Protein AF-A0AAE0ZRC7-F1 (afdb_monomer)

Structure (mmCIF, N/CA/C/O backbone):
data_AF-A0AAE0ZRC7-F1
#
_entry.id   AF-A0AAE0ZRC7-F1
#
loop_
_atom_site.group_PDB
_atom_site.id
_atom_site.type_symbol
_atom_site.label_atom_id
_atom_site.label_alt_id
_atom_site.label_comp_id
_atom_site.label_asym_id
_atom_site.label_entity_id
_atom_site.label_seq_id
_atom_site.pdbx_PDB_ins_code
_atom_site.Cartn_x
_atom_site.Cartn_y
_atom_site.Cartn_z
_atom_site.occupancy
_atom_site.B_iso_or_equiv
_atom_site.auth_seq_id
_atom_site.auth_comp_id
_atom_site.auth_asym_id
_atom_site.auth_atom_id
_atom_site.pdbx_PDB_model_num
ATOM 1 N N . MET A 1 1 ? 40.485 -69.714 -52.660 1.00 43.12 1 MET A N 1
ATOM 2 C CA . MET A 1 1 ? 40.220 -70.143 -51.272 1.00 43.12 1 MET A CA 1
ATOM 3 C C . MET A 1 1 ? 38.792 -70.661 -51.242 1.00 43.12 1 MET A C 1
ATOM 5 O O . MET A 1 1 ? 37.931 -69.939 -51.736 1.00 43.12 1 MET A O 1
ATOM 9 N N . PRO A 1 2 ? 38.544 -71.909 -50.820 1.00 43.91 2 PRO A N 1
ATOM 10 C CA . PRO A 1 2 ? 37.190 -72.454 -50.767 1.00 43.91 2 PRO A CA 1
ATOM 11 C C . PRO A 1 2 ? 36.361 -71.624 -49.774 1.00 43.91 2 PRO A C 1
ATOM 13 O O . PRO A 1 2 ? 36.885 -71.192 -48.752 1.00 43.91 2 PRO A O 1
ATOM 16 N N . HIS A 1 3 ? 35.093 -71.349 -50.084 1.00 48.97 3 HIS A N 1
ATOM 17 C CA . HIS A 1 3 ? 34.180 -70.763 -49.103 1.00 48.97 3 HIS A CA 1
ATOM 18 C C . HIS A 1 3 ? 33.981 -71.792 -47.976 1.00 48.97 3 HIS A C 1
ATOM 20 O O . HIS A 1 3 ? 33.285 -72.783 -48.170 1.00 48.97 3 HIS A O 1
ATOM 26 N N . GLU A 1 4 ? 34.634 -71.589 -46.828 1.00 55.69 4 GLU A N 1
ATOM 27 C CA . GLU A 1 4 ? 34.618 -72.518 -45.681 1.00 55.69 4 GLU A CA 1
ATOM 28 C C . GLU A 1 4 ? 33.289 -72.535 -44.905 1.00 55.69 4 GLU A C 1
ATOM 30 O O . GLU A 1 4 ? 33.106 -73.356 -44.009 1.00 55.69 4 GLU A O 1
ATOM 35 N N . SER A 1 5 ? 32.322 -71.690 -45.263 1.00 64.06 5 SER A N 1
ATOM 36 C CA . SER A 1 5 ? 30.982 -71.722 -44.679 1.00 64.06 5 SER A CA 1
ATOM 37 C C . SER A 1 5 ? 29.925 -71.178 -45.642 1.00 64.06 5 SER A C 1
ATOM 39 O O . SER A 1 5 ? 30.114 -70.158 -46.307 1.00 64.06 5 SER A O 1
ATOM 41 N N . SER A 1 6 ? 28.795 -71.883 -45.721 1.00 68.81 6 SER A N 1
ATOM 42 C CA . SER A 1 6 ? 27.567 -71.439 -46.386 1.00 68.81 6 SER A CA 1
ATOM 43 C C . SER A 1 6 ? 26.529 -71.136 -45.307 1.00 68.81 6 SER A C 1
ATOM 45 O O . SER A 1 6 ? 26.371 -71.924 -44.372 1.00 68.81 6 SER A O 1
ATOM 47 N N . TYR A 1 7 ? 25.867 -69.982 -45.400 1.00 70.88 7 TYR A N 1
ATOM 48 C CA . TYR A 1 7 ? 24.866 -69.536 -44.432 1.00 70.88 7 TYR A CA 1
ATOM 49 C C . TYR A 1 7 ? 23.503 -69.422 -45.113 1.00 70.88 7 TYR A C 1
ATOM 51 O O . TYR A 1 7 ? 23.373 -68.719 -46.114 1.00 70.88 7 TYR A O 1
ATOM 59 N N . ASP A 1 8 ? 22.489 -70.051 -44.518 1.00 77.56 8 ASP A N 1
ATOM 60 C CA . ASP A 1 8 ? 21.091 -69.920 -44.930 1.00 77.56 8 ASP A CA 1
ATOM 61 C C . ASP A 1 8 ? 20.330 -69.005 -43.964 1.00 77.56 8 ASP A C 1
ATOM 63 O O . ASP A 1 8 ? 20.334 -69.209 -42.746 1.00 77.56 8 ASP A O 1
ATOM 67 N N . TYR A 1 9 ? 19.635 -68.004 -44.507 1.00 81.25 9 TYR A N 1
ATOM 68 C CA . TYR A 1 9 ? 18.814 -67.074 -43.730 1.00 81.25 9 TYR A CA 1
ATOM 69 C C . TYR A 1 9 ? 17.351 -67.516 -43.742 1.00 81.25 9 TYR A C 1
ATOM 71 O O . TYR A 1 9 ? 16.805 -67.913 -44.771 1.00 81.25 9 TYR A O 1
ATOM 79 N N . SER A 1 10 ? 16.668 -67.433 -42.602 1.00 86.88 10 SER A N 1
ATOM 80 C CA . SER A 1 10 ? 15.233 -67.720 -42.523 1.00 86.88 10 SER A CA 1
ATOM 81 C C . SER A 1 10 ? 14.540 -66.791 -41.540 1.00 86.88 10 SER A C 1
ATOM 83 O O . SER A 1 10 ? 15.115 -66.424 -40.518 1.00 86.88 10 SER A O 1
ATOM 85 N N . VAL A 1 11 ? 13.284 -66.461 -41.824 1.00 85.38 11 VAL A N 1
ATOM 86 C CA . VAL A 1 11 ? 12.409 -65.682 -40.940 1.00 85.38 11 VAL A CA 1
ATOM 87 C C . VAL A 1 11 ? 11.135 -66.465 -40.652 1.00 85.38 11 VAL A C 1
ATOM 89 O O . VAL A 1 11 ? 10.674 -67.252 -41.480 1.00 85.38 11 VAL A O 1
ATOM 92 N N . TYR A 1 12 ? 10.568 -66.263 -39.466 1.00 87.25 12 TYR A N 1
ATOM 93 C CA . TYR A 1 12 ? 9.259 -66.811 -39.126 1.00 87.25 12 TYR A CA 1
ATOM 94 C C . TYR A 1 12 ? 8.179 -65.834 -39.572 1.00 87.25 12 TYR A C 1
ATOM 96 O O . TYR A 1 12 ? 8.203 -64.662 -39.199 1.00 87.25 12 TYR A O 1
ATOM 104 N N . VAL A 1 13 ? 7.238 -66.320 -40.374 1.00 84.69 13 VAL A N 1
ATOM 105 C CA . VAL A 1 13 ? 6.086 -65.549 -40.839 1.00 84.69 13 VAL A CA 1
ATOM 106 C C . VAL A 1 13 ? 4.828 -66.260 -40.367 1.00 84.69 13 VAL A C 1
ATOM 108 O O . VAL A 1 13 ? 4.669 -67.460 -40.586 1.00 84.69 13 VAL A O 1
ATOM 111 N N . THR A 1 14 ? 3.925 -65.528 -39.722 1.00 87.06 14 THR A N 1
ATOM 112 C CA . THR A 1 14 ? 2.631 -66.069 -39.301 1.00 87.06 14 THR A CA 1
ATOM 113 C C . THR A 1 14 ? 1.631 -65.919 -40.440 1.00 87.06 14 THR A C 1
ATOM 115 O O . THR A 1 14 ? 1.355 -64.805 -40.888 1.00 87.06 14 THR A O 1
ATOM 118 N N . ARG A 1 15 ? 1.078 -67.036 -40.918 1.00 79.69 15 ARG A N 1
ATOM 119 C CA . ARG A 1 15 ? -0.059 -67.060 -41.851 1.00 79.69 15 ARG A CA 1
ATOM 120 C C . ARG A 1 15 ? -1.120 -67.992 -41.282 1.00 79.69 15 ARG A C 1
ATOM 122 O O . ARG A 1 15 ? -0.789 -69.102 -40.881 1.00 79.69 15 ARG A O 1
ATOM 129 N N . ASN A 1 16 ? -2.375 -67.540 -41.244 1.00 76.75 16 ASN A N 1
ATOM 130 C CA . ASN A 1 16 ? -3.506 -68.293 -40.684 1.00 76.75 16 ASN A CA 1
ATOM 131 C C . ASN A 1 16 ? -3.200 -68.842 -39.276 1.00 76.75 16 ASN A C 1
ATOM 133 O O . ASN A 1 16 ? -3.264 -70.045 -39.047 1.00 76.75 16 ASN A O 1
ATOM 137 N N . GLU A 1 17 ? -2.757 -67.956 -38.375 1.00 81.06 17 GLU A N 1
ATOM 138 C CA . GLU A 1 17 ? -2.436 -68.257 -36.964 1.00 81.06 17 GLU A CA 1
ATOM 139 C C . GLU A 1 17 ? -1.341 -69.314 -36.736 1.00 81.06 17 GLU A C 1
ATOM 141 O O . GLU A 1 17 ? -1.032 -69.664 -35.601 1.00 81.06 17 GLU A O 1
ATOM 146 N N . THR A 1 18 ? -0.676 -69.764 -37.803 1.00 72.75 18 THR A N 1
ATOM 147 C CA . THR A 1 18 ? 0.396 -70.755 -37.732 1.00 72.75 18 THR A CA 1
ATOM 148 C C . THR A 1 18 ? 1.715 -70.102 -38.142 1.00 72.75 18 THR A C 1
ATOM 150 O O . THR A 1 18 ? 1.820 -69.487 -39.208 1.00 72.75 18 THR A O 1
ATOM 153 N N . ALA A 1 19 ? 2.734 -70.198 -37.286 1.00 84.31 19 ALA A N 1
ATOM 154 C CA . ALA A 1 19 ? 4.064 -69.677 -37.584 1.00 84.31 19 ALA A CA 1
ATOM 155 C C . ALA A 1 19 ? 4.822 -70.662 -38.483 1.00 84.31 19 ALA A C 1
ATOM 157 O O . ALA A 1 19 ? 5.055 -71.807 -38.100 1.00 84.31 19 ALA A O 1
ATOM 158 N N . MET A 1 20 ? 5.228 -70.212 -39.670 1.00 85.75 20 MET A N 1
ATOM 159 C CA . MET A 1 20 ? 6.026 -71.005 -40.606 1.00 85.75 20 MET A CA 1
ATOM 160 C C . MET A 1 20 ? 7.395 -70.374 -40.840 1.00 85.75 20 MET A C 1
ATOM 162 O O . MET A 1 20 ? 7.527 -69.154 -40.952 1.00 85.75 20 MET A O 1
ATOM 166 N N . LYS A 1 21 ? 8.427 -71.221 -40.913 1.00 87.56 21 LYS A N 1
ATOM 167 C CA . LYS A 1 21 ? 9.797 -70.812 -41.227 1.00 87.56 21 LYS A CA 1
ATOM 168 C C . LYS A 1 21 ? 9.949 -70.699 -42.742 1.00 87.56 21 LYS A C 1
ATOM 170 O O . LYS A 1 21 ? 9.776 -71.687 -43.450 1.00 87.56 21 LYS A O 1
ATOM 175 N N . VAL A 1 22 ? 10.285 -69.509 -43.228 1.00 88.75 22 VAL A N 1
ATOM 176 C CA . VAL A 1 22 ? 10.503 -69.231 -44.652 1.00 88.75 22 VAL A CA 1
ATOM 177 C C . VAL A 1 22 ? 11.963 -68.849 -44.862 1.00 88.75 22 VAL A C 1
ATOM 179 O O . VAL A 1 22 ? 12.463 -67.917 -44.229 1.00 88.75 22 VAL A O 1
ATOM 182 N N . THR A 1 23 ? 12.654 -69.570 -45.742 1.00 88.06 23 THR A N 1
ATOM 183 C CA . THR A 1 23 ? 14.030 -69.250 -46.143 1.00 88.06 23 THR A CA 1
ATOM 184 C C . THR A 1 23 ? 14.026 -68.021 -47.047 1.00 88.06 23 THR A C 1
ATOM 186 O O . THR A 1 23 ? 13.226 -67.937 -47.979 1.00 88.06 23 THR A O 1
ATOM 189 N N . ILE A 1 24 ? 14.900 -67.054 -46.770 1.00 85.69 24 ILE A N 1
ATOM 190 C CA . ILE A 1 24 ? 14.976 -65.782 -47.497 1.00 85.69 24 ILE A CA 1
ATOM 191 C C . ILE A 1 24 ? 16.400 -65.505 -47.976 1.00 85.69 24 ILE A C 1
ATOM 193 O O . ILE A 1 24 ? 17.372 -65.990 -47.404 1.00 85.69 24 ILE A O 1
ATOM 197 N N . CYS A 1 25 ? 16.534 -64.696 -49.027 1.00 83.19 25 CYS A N 1
ATOM 198 C CA . CYS A 1 25 ? 17.839 -64.223 -49.481 1.00 83.19 25 CYS A CA 1
ATOM 199 C C . CYS A 1 25 ? 18.342 -63.055 -48.615 1.00 83.19 25 CYS A C 1
ATOM 201 O O . CYS A 1 25 ? 17.553 -62.345 -47.985 1.00 83.19 25 CYS A O 1
ATOM 203 N N . VAL A 1 26 ? 19.656 -62.803 -48.630 1.00 78.62 26 VAL A N 1
ATOM 204 C CA . VAL A 1 26 ? 20.276 -61.738 -47.817 1.00 78.62 26 VAL A CA 1
ATOM 205 C C . VAL A 1 26 ? 19.707 -60.349 -48.139 1.00 78.62 26 VAL A C 1
ATOM 207 O O . VAL A 1 26 ? 19.477 -59.551 -47.238 1.00 78.62 26 VAL A O 1
ATOM 210 N N . LYS A 1 27 ? 19.351 -60.092 -49.407 1.00 80.88 27 LYS A N 1
ATOM 211 C CA . LYS A 1 27 ? 18.707 -58.837 -49.828 1.00 80.88 27 LYS A CA 1
ATOM 212 C C . LYS A 1 27 ? 17.346 -58.632 -49.169 1.00 80.88 27 LYS A C 1
ATOM 214 O O . LYS A 1 27 ? 17.025 -57.519 -48.759 1.00 80.88 27 LYS A O 1
ATOM 219 N N . ALA A 1 28 ? 16.553 -59.698 -49.054 1.00 81.19 28 ALA A N 1
ATOM 220 C CA . ALA A 1 28 ? 15.266 -59.637 -48.373 1.00 81.19 28 ALA A CA 1
ATOM 221 C C . ALA A 1 28 ? 15.457 -59.390 -46.870 1.00 81.19 28 ALA A C 1
ATOM 223 O O . ALA A 1 28 ? 14.759 -58.554 -46.307 1.00 81.19 28 ALA A O 1
ATOM 224 N N . LEU A 1 29 ? 16.446 -60.033 -46.238 1.00 81.12 29 LEU A N 1
ATOM 225 C CA . LEU A 1 29 ? 16.793 -59.789 -44.834 1.00 81.12 29 LEU A CA 1
ATOM 226 C C . LEU A 1 29 ? 17.176 -58.316 -44.600 1.00 81.12 29 LEU A C 1
ATOM 228 O O . LEU A 1 29 ? 16.601 -57.652 -43.739 1.00 81.12 29 LEU A O 1
ATOM 232 N N . CYS A 1 30 ? 18.094 -57.792 -45.414 1.00 78.62 30 CYS A N 1
ATOM 233 C CA . CYS A 1 30 ? 18.536 -56.399 -45.386 1.00 78.62 30 CYS A CA 1
ATOM 234 C C . CYS A 1 30 ? 17.370 -55.415 -45.543 1.00 78.62 30 CYS A C 1
ATOM 236 O O . CYS A 1 30 ? 17.284 -54.437 -44.804 1.00 78.62 30 CYS A O 1
ATOM 238 N N . SER A 1 31 ? 16.436 -55.696 -46.456 1.00 80.00 31 SER A N 1
ATOM 239 C CA . SER A 1 31 ? 15.262 -54.848 -46.672 1.00 80.00 31 SER A CA 1
ATOM 240 C C . SER A 1 31 ? 14.258 -54.899 -45.518 1.00 80.00 31 SER A C 1
ATOM 242 O O . SER A 1 31 ? 13.696 -53.862 -45.179 1.00 80.00 31 SER A O 1
ATOM 244 N N . ILE A 1 32 ? 14.004 -56.075 -44.934 1.00 80.12 32 ILE A N 1
ATOM 245 C CA . ILE A 1 32 ? 13.022 -56.240 -43.847 1.00 80.12 32 ILE A CA 1
ATOM 246 C C . ILE A 1 32 ? 13.511 -55.546 -42.571 1.00 80.12 32 ILE A C 1
ATOM 248 O O . ILE A 1 32 ? 12.723 -54.902 -41.883 1.00 80.12 32 ILE A O 1
ATOM 252 N N . PHE A 1 33 ? 14.807 -55.653 -42.269 1.00 75.50 33 PHE A N 1
ATOM 253 C CA . PHE A 1 33 ? 15.391 -55.112 -41.039 1.00 75.50 33 PHE A CA 1
ATOM 254 C C . PHE A 1 33 ? 16.094 -53.757 -41.223 1.00 75.50 33 PHE A C 1
ATOM 256 O O . PHE A 1 33 ? 16.609 -53.206 -40.254 1.00 75.50 33 PHE A O 1
ATOM 263 N N . GLY A 1 34 ? 16.114 -53.203 -42.441 1.00 69.88 34 GLY A N 1
ATOM 264 C CA . GLY A 1 34 ? 16.736 -51.908 -42.737 1.00 69.88 34 GLY A CA 1
ATOM 265 C C . GLY A 1 34 ? 18.260 -51.891 -42.560 1.00 69.88 34 GLY A C 1
ATOM 266 O O . GLY A 1 34 ? 18.822 -50.857 -42.203 1.00 69.88 34 GLY A O 1
ATOM 267 N N . VAL A 1 35 ? 18.928 -53.028 -42.780 1.00 70.50 35 VAL A N 1
ATOM 268 C CA . VAL A 1 35 ? 20.381 -53.200 -42.605 1.00 70.50 35 VAL A CA 1
ATOM 269 C C . VAL A 1 35 ? 21.059 -53.224 -43.976 1.00 70.50 35 VAL A C 1
ATOM 271 O O . VAL A 1 35 ? 20.604 -53.918 -44.879 1.00 70.50 35 VAL A O 1
ATOM 274 N N . THR A 1 36 ? 22.155 -52.492 -44.160 1.00 64.12 36 THR A N 1
ATOM 275 C CA . THR A 1 36 ? 22.966 -52.528 -45.390 1.00 64.12 36 THR A CA 1
ATOM 276 C C . THR A 1 36 ? 23.969 -53.690 -45.362 1.00 64.12 36 THR A C 1
ATOM 278 O O . THR A 1 36 ? 24.455 -54.059 -44.300 1.00 64.12 36 THR A O 1
ATOM 281 N N . GLU A 1 37 ? 24.327 -54.260 -46.524 1.00 60.38 37 GLU A N 1
ATOM 282 C CA . GLU A 1 37 ? 25.233 -55.431 -46.675 1.00 60.38 37 GLU A CA 1
ATOM 283 C C . GLU A 1 37 ? 26.679 -55.225 -46.151 1.00 60.38 37 GLU A C 1
ATOM 285 O O . GLU A 1 37 ? 27.552 -56.060 -46.375 1.00 60.38 37 GLU A O 1
ATOM 290 N N . LYS A 1 38 ? 26.977 -54.115 -45.468 1.00 57.62 38 LYS A N 1
ATOM 291 C CA . LYS A 1 38 ? 28.330 -53.726 -45.064 1.00 57.62 38 LYS A CA 1
ATOM 292 C C . LYS A 1 38 ? 28.433 -53.487 -43.563 1.00 57.62 38 LYS A C 1
ATOM 294 O O . LYS A 1 38 ? 28.532 -52.345 -43.131 1.00 57.62 38 LYS A O 1
ATOM 299 N N . ASP A 1 39 ? 28.505 -54.569 -42.797 1.00 53.47 39 ASP A N 1
ATOM 300 C CA . ASP A 1 39 ? 29.371 -54.596 -41.617 1.00 53.47 39 ASP A CA 1
ATOM 301 C C . ASP A 1 39 ? 29.805 -56.044 -41.304 1.00 53.47 39 ASP A C 1
ATOM 303 O O . ASP A 1 39 ? 28.970 -56.852 -40.890 1.00 53.47 39 ASP A O 1
ATOM 307 N N . PRO A 1 40 ? 31.084 -56.418 -41.505 1.00 52.41 40 PRO A N 1
ATOM 308 C CA . PRO A 1 40 ? 31.584 -57.751 -41.169 1.00 52.41 40 PRO A CA 1
ATOM 309 C C . PRO A 1 40 ? 31.595 -58.047 -39.656 1.00 52.41 40 PRO A C 1
ATOM 311 O O . PRO A 1 40 ? 31.880 -59.181 -39.283 1.00 52.41 40 PRO A O 1
ATOM 314 N N . ASN A 1 41 ? 31.268 -57.076 -38.789 1.00 54.91 41 ASN A N 1
ATOM 315 C CA . ASN A 1 41 ? 31.310 -57.240 -37.332 1.00 54.91 41 ASN A CA 1
ATOM 316 C C . ASN A 1 41 ? 29.950 -57.281 -36.613 1.00 54.91 41 ASN A C 1
ATOM 318 O O . ASN A 1 41 ? 29.931 -57.345 -35.389 1.00 54.91 41 ASN A O 1
ATOM 322 N N . CYS A 1 42 ? 28.815 -57.317 -37.319 1.00 50.94 42 CYS A N 1
ATOM 323 C CA . CYS A 1 42 ? 27.503 -57.667 -36.742 1.00 50.94 42 CYS A CA 1
ATOM 324 C C . CYS A 1 42 ? 27.049 -56.850 -35.497 1.00 50.94 42 CYS A C 1
ATOM 326 O O . CYS A 1 42 ? 26.174 -57.300 -34.752 1.00 50.94 42 CYS A O 1
ATOM 328 N N . PHE A 1 43 ? 27.595 -55.649 -35.258 1.00 54.28 43 PHE A N 1
ATOM 329 C CA . PHE A 1 43 ? 27.142 -54.762 -34.182 1.00 54.28 43 PHE A CA 1
ATOM 330 C C . PHE A 1 43 ? 26.079 -53.786 -34.708 1.00 54.28 43 PHE A C 1
ATOM 332 O O . PHE A 1 43 ? 26.273 -53.186 -35.765 1.00 54.28 43 PHE A O 1
ATOM 339 N N . PRO A 1 44 ? 24.961 -53.573 -33.988 1.00 58.84 44 PRO A N 1
ATOM 340 C CA . PRO A 1 44 ? 23.977 -52.575 -34.388 1.00 58.84 44 PRO A CA 1
ATOM 341 C C . PRO A 1 44 ? 24.605 -51.165 -34.381 1.00 58.84 44 PRO A C 1
ATOM 343 O O . PRO A 1 44 ? 25.314 -50.822 -33.425 1.00 58.84 44 PRO A O 1
ATOM 346 N N . PRO A 1 45 ? 24.346 -50.321 -35.401 1.00 61.75 45 PRO A N 1
ATOM 347 C CA . PRO A 1 45 ? 24.816 -48.940 -35.419 1.00 61.75 45 PRO A CA 1
ATOM 348 C C . PRO A 1 45 ? 24.332 -48.191 -34.172 1.00 61.75 45 PRO A C 1
ATOM 350 O O . PRO A 1 45 ? 23.158 -48.266 -33.807 1.00 61.75 45 PRO A O 1
ATOM 353 N N . LYS A 1 46 ? 25.224 -47.450 -33.505 1.00 66.31 46 LYS A N 1
ATOM 354 C CA . LYS A 1 46 ? 24.838 -46.607 -32.360 1.00 66.31 46 LYS A CA 1
ATOM 355 C C . LYS A 1 46 ? 23.869 -45.514 -32.830 1.00 66.31 46 LYS A C 1
ATOM 357 O O . LYS A 1 46 ? 24.146 -44.859 -33.831 1.00 66.31 46 LYS A O 1
ATOM 362 N N . ASP A 1 47 ? 22.771 -45.292 -32.101 1.00 63.19 47 ASP A N 1
ATOM 363 C CA . ASP A 1 47 ? 21.791 -44.240 -32.415 1.00 63.19 47 ASP A CA 1
ATOM 364 C C . ASP A 1 47 ? 22.441 -42.848 -32.306 1.00 63.19 47 ASP A C 1
ATOM 366 O O . ASP A 1 47 ? 22.911 -42.444 -31.239 1.00 63.19 47 ASP A O 1
ATOM 370 N N . GLN A 1 48 ? 22.498 -42.134 -33.433 1.00 67.62 48 GLN A N 1
ATOM 371 C CA . GLN A 1 48 ? 23.063 -40.783 -33.556 1.00 67.62 48 GLN A CA 1
ATOM 372 C C . GLN A 1 48 ? 21.984 -39.706 -33.765 1.00 67.62 48 GLN A C 1
ATOM 374 O O . GLN A 1 48 ? 22.305 -38.547 -34.043 1.00 67.62 48 GLN A O 1
ATOM 379 N N . ARG A 1 49 ? 20.691 -40.040 -33.641 1.00 68.25 49 ARG A N 1
ATOM 380 C CA . ARG A 1 49 ? 19.616 -39.039 -33.738 1.00 68.25 49 ARG A CA 1
ATOM 381 C C . ARG A 1 49 ? 19.726 -38.027 -32.590 1.00 68.25 49 ARG A C 1
ATOM 383 O O . ARG A 1 49 ? 20.073 -38.375 -31.465 1.00 68.25 49 ARG A O 1
ATOM 390 N N . GLY A 1 50 ? 19.489 -36.749 -32.892 1.00 62.91 50 GLY A N 1
ATOM 391 C CA . GLY A 1 50 ? 19.604 -35.631 -31.942 1.00 62.91 50 GLY A CA 1
ATOM 392 C C . GLY A 1 50 ? 21.029 -35.237 -31.523 1.00 62.91 50 GLY A C 1
ATOM 393 O O . GLY A 1 50 ? 21.194 -34.279 -30.773 1.00 62.91 50 GLY A O 1
ATOM 394 N N . ARG A 1 51 ? 22.077 -35.928 -31.996 1.00 59.19 51 ARG A N 1
ATOM 395 C CA . ARG A 1 51 ? 23.480 -35.580 -31.710 1.00 59.19 51 ARG A CA 1
ATOM 396 C C . ARG A 1 51 ? 24.070 -34.798 -32.874 1.00 59.19 51 ARG A C 1
ATOM 398 O O . ARG A 1 51 ? 24.799 -35.338 -33.698 1.00 59.19 51 ARG A O 1
ATOM 405 N N . HIS A 1 52 ? 23.689 -33.533 -32.998 1.00 64.50 52 HIS A N 1
ATOM 406 C CA . HIS A 1 52 ? 24.192 -32.647 -34.048 1.00 64.50 52 HIS A CA 1
ATOM 407 C C . HIS A 1 52 ? 24.963 -31.525 -33.354 1.00 64.50 52 HIS A C 1
ATOM 409 O O . HIS A 1 52 ? 24.386 -30.803 -32.545 1.00 64.50 52 HIS A O 1
ATOM 415 N N . GLN A 1 53 ? 26.250 -31.345 -33.667 1.00 56.84 53 GLN A N 1
ATOM 416 C CA . GLN A 1 53 ? 27.012 -30.182 -33.178 1.00 56.84 53 GLN A CA 1
ATOM 417 C C . GLN A 1 53 ? 26.574 -28.862 -33.853 1.00 56.84 53 GLN A C 1
ATOM 419 O O . GLN A 1 53 ? 27.039 -27.792 -33.484 1.00 56.84 53 GLN A O 1
ATOM 424 N N . ASN A 1 54 ? 25.629 -28.931 -34.797 1.00 55.97 54 ASN A N 1
ATOM 425 C CA . ASN A 1 54 ? 25.069 -27.803 -35.547 1.00 55.97 54 ASN A CA 1
ATOM 426 C C . ASN A 1 54 ? 23.972 -27.013 -34.807 1.00 55.97 54 ASN A C 1
ATOM 428 O O . ASN A 1 54 ? 23.278 -26.218 -35.435 1.00 55.97 54 ASN A O 1
ATOM 432 N N . HIS A 1 55 ? 23.811 -27.189 -33.493 1.00 54.72 55 HIS A N 1
ATOM 433 C CA . HIS A 1 55 ? 22.926 -26.349 -32.681 1.00 54.72 55 HIS A CA 1
ATOM 434 C C . HIS A 1 55 ? 23.729 -25.399 -31.783 1.00 54.72 55 HIS A C 1
ATOM 436 O O . HIS A 1 55 ? 23.787 -25.613 -30.569 1.00 54.72 55 HIS A O 1
ATOM 442 N N . PRO A 1 56 ? 24.294 -24.300 -32.313 1.00 55.09 56 PRO A N 1
ATOM 443 C CA . PRO A 1 56 ? 24.687 -23.173 -31.485 1.00 55.09 56 PRO A CA 1
ATOM 444 C C . PRO A 1 56 ? 23.411 -22.429 -31.051 1.00 55.09 56 PRO A C 1
ATOM 446 O O . PRO A 1 56 ? 23.187 -21.281 -31.405 1.00 55.09 56 PRO A O 1
ATOM 449 N N . HIS A 1 57 ? 22.522 -23.076 -30.287 1.00 55.31 57 HIS A N 1
ATOM 450 C CA . HIS A 1 57 ? 21.389 -22.385 -29.646 1.00 55.31 57 HIS A CA 1
ATOM 451 C C . HIS A 1 57 ? 21.846 -21.437 -28.529 1.00 55.31 57 HIS A C 1
ATOM 453 O O . HIS A 1 57 ? 21.039 -20.749 -27.903 1.00 55.31 57 HIS A O 1
ATOM 459 N N . GLN A 1 58 ? 23.148 -21.395 -28.275 1.00 65.56 58 GLN A N 1
ATOM 460 C CA . GLN A 1 58 ? 23.764 -20.470 -27.359 1.00 65.56 58 GLN A CA 1
ATOM 461 C C . GLN A 1 58 ? 24.109 -19.195 -28.128 1.00 65.56 58 GLN A C 1
ATOM 463 O O . GLN A 1 58 ? 24.958 -19.208 -29.014 1.00 65.56 58 GLN A O 1
ATOM 468 N N . LEU A 1 59 ? 23.420 -18.102 -27.792 1.00 71.81 59 LEU A N 1
ATOM 469 C CA . LEU A 1 59 ? 23.790 -16.761 -28.246 1.00 71.81 59 LEU A CA 1
ATOM 470 C C . LEU A 1 59 ? 25.283 -16.539 -28.014 1.00 71.81 59 LEU A C 1
ATOM 472 O O . LEU A 1 59 ? 25.802 -16.923 -26.957 1.00 71.81 59 LEU A O 1
ATOM 476 N N . ASN A 1 60 ? 25.945 -15.858 -28.951 1.00 82.50 60 ASN A N 1
ATOM 477 C CA . ASN A 1 60 ? 27.330 -15.469 -28.732 1.00 82.50 60 ASN A CA 1
ATOM 478 C C . ASN A 1 60 ? 27.437 -14.646 -27.433 1.00 82.50 60 ASN A C 1
ATOM 480 O O . ASN A 1 60 ? 26.545 -13.840 -27.141 1.00 82.50 60 ASN A O 1
ATOM 484 N N . PRO A 1 61 ? 28.518 -14.807 -26.647 1.00 83.50 61 PRO A N 1
ATOM 485 C CA . PRO A 1 61 ? 28.706 -14.049 -25.410 1.00 83.50 61 PRO A CA 1
ATOM 486 C C . PRO A 1 61 ? 28.587 -12.532 -25.616 1.00 83.50 61 PRO A C 1
ATOM 488 O O . PRO A 1 61 ? 27.978 -11.843 -24.802 1.00 83.50 61 PRO A O 1
ATOM 491 N N . GLU A 1 62 ? 29.088 -12.038 -26.747 1.00 86.56 62 GLU A N 1
ATOM 492 C CA . GLU A 1 62 ? 28.988 -10.638 -27.165 1.00 86.56 62 GLU A CA 1
ATOM 493 C C . GLU A 1 62 ? 27.534 -10.204 -27.400 1.00 86.56 62 GLU A C 1
ATOM 495 O O . GLU A 1 62 ? 27.078 -9.212 -26.838 1.00 86.56 62 GLU A O 1
ATOM 500 N N . GLN A 1 63 ? 26.760 -11.010 -28.133 1.00 85.81 63 GLN A N 1
ATOM 501 C CA . GLN A 1 63 ? 25.339 -10.754 -28.376 1.00 85.81 63 GLN A CA 1
ATOM 502 C C . GLN A 1 63 ? 24.542 -10.705 -27.068 1.00 85.81 63 GLN A C 1
ATOM 504 O O . GLN A 1 63 ? 23.688 -9.840 -26.873 1.00 85.81 63 GLN A O 1
ATOM 509 N N . ARG A 1 64 ? 24.842 -11.620 -26.140 1.00 88.06 64 ARG A N 1
ATOM 510 C CA . ARG A 1 64 ? 24.232 -11.629 -24.808 1.00 88.06 64 ARG A CA 1
ATOM 511 C C . ARG A 1 64 ? 24.579 -10.363 -24.024 1.00 88.06 64 ARG A C 1
ATOM 513 O O . ARG A 1 64 ? 23.702 -9.817 -23.358 1.00 88.06 64 ARG A O 1
ATOM 520 N N . GLN A 1 65 ? 25.825 -9.901 -24.098 1.00 89.69 65 GLN A N 1
ATOM 521 C CA . GLN A 1 65 ? 26.263 -8.692 -23.409 1.00 89.69 65 GLN A CA 1
ATOM 522 C C . GLN A 1 65 ? 25.569 -7.444 -23.968 1.00 89.69 65 GLN A C 1
ATOM 524 O O . GLN A 1 65 ? 25.023 -6.668 -23.190 1.00 89.69 65 GLN A O 1
ATOM 529 N N . MET A 1 66 ? 25.463 -7.316 -25.293 1.00 89.44 66 MET A N 1
ATOM 530 C CA . MET A 1 66 ? 24.738 -6.213 -25.936 1.00 89.44 66 MET A CA 1
ATOM 531 C C . MET A 1 66 ? 23.263 -6.158 -25.517 1.00 89.44 66 MET A C 1
ATOM 533 O O . MET A 1 66 ? 22.740 -5.083 -25.229 1.00 89.44 66 MET A O 1
ATOM 537 N N . ILE A 1 67 ? 22.593 -7.313 -25.423 1.00 91.06 67 ILE A N 1
ATOM 538 C CA . ILE A 1 67 ? 21.212 -7.392 -24.918 1.00 91.06 67 ILE A CA 1
ATOM 539 C C . ILE A 1 67 ? 21.146 -6.920 -23.461 1.00 91.06 67 ILE A C 1
ATOM 541 O O . ILE A 1 67 ? 20.262 -6.142 -23.098 1.00 91.06 67 ILE A O 1
ATOM 545 N N . CYS A 1 68 ? 22.079 -7.368 -22.617 1.00 91.00 68 CYS A N 1
ATOM 546 C CA . CYS A 1 68 ? 22.144 -6.951 -21.220 1.00 91.00 68 CYS A CA 1
ATOM 547 C C . CYS A 1 68 ? 22.367 -5.440 -21.077 1.00 91.00 68 CYS A C 1
ATOM 549 O O . CYS A 1 68 ? 21.716 -4.810 -20.244 1.00 91.00 68 CYS A O 1
ATOM 551 N N . ASP A 1 69 ? 23.259 -4.860 -21.874 1.00 92.31 69 ASP A N 1
ATOM 552 C CA . ASP A 1 69 ? 23.576 -3.433 -21.823 1.00 92.31 69 ASP A CA 1
ATOM 553 C C . ASP A 1 69 ? 22.420 -2.582 -22.356 1.00 92.31 69 ASP A C 1
ATOM 555 O O . ASP A 1 69 ? 22.063 -1.577 -21.738 1.00 92.31 69 ASP A O 1
ATOM 559 N N . HIS A 1 70 ? 21.732 -3.049 -23.404 1.00 93.06 70 HIS A N 1
ATOM 560 C CA . HIS A 1 70 ? 20.485 -2.439 -23.866 1.00 93.06 70 HIS A CA 1
ATOM 561 C C . HIS A 1 70 ? 19.421 -2.425 -22.768 1.00 93.06 70 HIS A C 1
ATOM 563 O O . HIS A 1 70 ? 18.845 -1.378 -22.489 1.00 93.06 70 HIS A O 1
ATOM 569 N N . ILE A 1 71 ? 19.191 -3.549 -22.079 1.00 92.31 71 ILE A N 1
ATOM 570 C CA . ILE A 1 71 ? 18.209 -3.622 -20.983 1.00 92.31 71 ILE A CA 1
ATOM 571 C C . ILE A 1 71 ? 18.600 -2.696 -19.816 1.00 92.31 71 ILE A C 1
ATOM 573 O O . ILE A 1 71 ? 17.727 -2.047 -19.241 1.00 92.31 71 ILE A O 1
ATOM 577 N N . LYS A 1 72 ? 19.895 -2.581 -19.485 1.00 90.75 72 LYS A N 1
ATOM 578 C CA . LYS A 1 72 ? 20.395 -1.672 -18.434 1.00 90.75 72 LYS A CA 1
ATOM 579 C C . LYS A 1 72 ? 20.295 -0.192 -18.799 1.00 90.75 72 LYS A C 1
ATOM 581 O O . LYS A 1 72 ? 20.250 0.638 -17.895 1.00 90.75 72 LYS A O 1
ATOM 586 N N . SER A 1 73 ? 20.265 0.147 -20.088 1.00 92.56 73 SER A N 1
ATOM 587 C CA . SER A 1 73 ? 20.156 1.539 -20.539 1.00 92.56 73 SER A CA 1
ATOM 588 C C . SER A 1 73 ? 18.823 2.192 -20.144 1.00 92.56 73 SER A C 1
ATOM 590 O O . SER A 1 73 ? 18.740 3.415 -19.993 1.00 92.56 73 SER A O 1
ATOM 592 N N . PHE A 1 74 ? 17.777 1.387 -19.923 1.00 90.31 74 PHE A N 1
ATOM 593 C CA . PHE A 1 74 ? 16.468 1.882 -19.523 1.00 90.31 74 PHE A CA 1
ATOM 594 C C . PHE A 1 74 ? 16.474 2.355 -18.066 1.00 90.31 74 PHE A C 1
ATOM 596 O O . PHE A 1 74 ? 16.675 1.585 -17.126 1.00 90.31 74 PHE A O 1
ATOM 603 N N . LYS A 1 75 ? 16.172 3.641 -17.871 1.00 84.44 75 LYS A N 1
ATOM 604 C CA . LYS A 1 75 ? 16.040 4.249 -16.542 1.00 84.44 75 LYS A CA 1
ATOM 605 C C . LYS A 1 75 ? 14.737 3.797 -15.879 1.00 84.44 75 LYS A C 1
ATOM 607 O O . LYS A 1 75 ? 13.654 4.250 -16.251 1.00 84.44 75 LYS A O 1
ATOM 612 N N . GLY A 1 76 ? 14.841 2.919 -14.888 1.00 82.12 76 GLY A N 1
ATOM 613 C CA . GLY A 1 76 ? 13.726 2.543 -14.019 1.00 82.12 76 GLY A CA 1
ATOM 614 C C . GLY A 1 76 ? 13.790 3.212 -12.648 1.00 82.12 76 GLY A C 1
ATOM 615 O O . GLY A 1 76 ? 14.804 3.800 -12.276 1.00 82.12 76 GLY A O 1
ATOM 616 N N . ARG A 1 77 ? 12.699 3.115 -11.885 1.00 74.94 77 ARG A N 1
ATOM 617 C CA . ARG A 1 77 ? 12.636 3.558 -10.484 1.00 74.94 77 ARG A CA 1
ATOM 618 C C . ARG A 1 77 ? 12.488 2.368 -9.550 1.00 74.94 77 ARG A C 1
ATOM 620 O O . ARG A 1 77 ? 11.792 1.407 -9.858 1.00 74.94 77 ARG A O 1
ATOM 627 N N . GLU A 1 78 ? 13.138 2.432 -8.400 1.00 74.69 78 GLU A N 1
ATOM 628 C CA . GLU A 1 78 ? 12.928 1.455 -7.334 1.00 74.69 78 GLU A CA 1
ATOM 629 C C . GLU A 1 78 ? 11.626 1.759 -6.584 1.00 74.69 78 GLU A C 1
ATOM 631 O O . GLU A 1 78 ? 11.172 2.907 -6.520 1.00 74.69 78 GLU A O 1
ATOM 636 N N . SER A 1 79 ? 11.009 0.733 -5.996 1.00 67.25 79 SER A N 1
ATOM 637 C CA . SER A 1 79 ? 9.860 0.939 -5.115 1.00 67.25 79 SER A CA 1
ATOM 638 C C . SER A 1 79 ? 10.305 1.658 -3.841 1.00 67.25 79 SER A C 1
ATOM 640 O O . SER A 1 79 ? 10.832 1.027 -2.926 1.00 67.25 79 SER A O 1
ATOM 642 N N . HIS A 1 80 ? 10.075 2.968 -3.775 1.00 58.22 80 HIS A N 1
ATOM 643 C CA . HIS A 1 80 ? 10.444 3.797 -2.621 1.00 58.22 80 HIS A CA 1
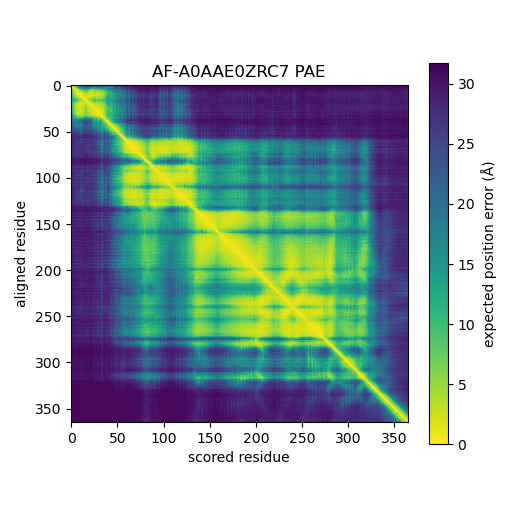ATOM 644 C C . HIS A 1 80 ? 9.620 3.468 -1.365 1.00 58.22 80 HIS A C 1
ATOM 646 O O . HIS A 1 80 ? 10.128 3.503 -0.247 1.00 58.22 80 HIS A O 1
ATOM 652 N N . TYR A 1 81 ? 8.360 3.079 -1.567 1.00 54.25 81 TYR A N 1
ATOM 653 C CA . TYR A 1 81 ? 7.363 2.927 -0.502 1.00 54.25 81 TYR A CA 1
ATOM 654 C C . TYR A 1 81 ? 7.158 1.483 -0.036 1.00 54.25 81 TYR A C 1
ATOM 656 O O . TYR A 1 81 ? 6.489 1.240 0.968 1.00 54.25 81 TYR A O 1
ATOM 664 N N . CYS A 1 82 ? 7.717 0.499 -0.747 1.00 51.91 82 CYS A N 1
ATOM 665 C CA . CYS A 1 82 ? 7.564 -0.895 -0.354 1.00 51.91 82 CYS A CA 1
ATOM 666 C C . CYS A 1 82 ? 8.449 -1.201 0.859 1.00 51.91 82 CYS A C 1
ATOM 668 O O . CYS A 1 82 ? 9.668 -1.055 0.835 1.00 51.91 82 CYS A O 1
ATOM 670 N N . ARG A 1 83 ? 7.796 -1.658 1.926 1.00 52.94 83 ARG A N 1
ATOM 671 C CA . ARG A 1 83 ? 8.380 -1.887 3.250 1.00 52.94 83 ARG A CA 1
ATOM 672 C C . ARG A 1 83 ? 9.504 -2.926 3.277 1.00 52.94 83 ARG A C 1
ATOM 674 O O . ARG A 1 83 ? 10.470 -2.767 4.014 1.00 52.94 83 ARG A O 1
ATOM 681 N N . ASN A 1 84 ? 9.392 -3.963 2.449 1.00 59.34 84 ASN A N 1
ATOM 682 C CA . ASN A 1 84 ? 10.543 -4.773 2.072 1.00 59.34 84 ASN A CA 1
ATOM 683 C C . ASN A 1 84 ? 11.208 -4.068 0.896 1.00 59.34 84 ASN A C 1
ATOM 685 O O . ASN A 1 84 ? 10.568 -3.918 -0.146 1.00 59.34 84 ASN A O 1
ATOM 689 N N . LYS A 1 85 ? 12.475 -3.666 1.059 1.00 57.31 85 LYS A N 1
ATOM 690 C CA . LYS A 1 85 ? 13.308 -3.135 -0.027 1.00 57.31 85 LYS A CA 1
ATOM 691 C C . LYS A 1 85 ? 13.445 -4.207 -1.105 1.00 57.31 85 LYS A C 1
ATOM 693 O O . LYS A 1 85 ? 14.368 -5.020 -1.090 1.00 57.31 85 LYS A O 1
ATOM 698 N N . SER A 1 86 ? 12.481 -4.261 -2.012 1.00 65.19 86 SER A N 1
ATOM 699 C CA . SER A 1 86 ? 12.586 -5.087 -3.196 1.00 65.19 86 SER A CA 1
ATOM 700 C C . SER A 1 86 ? 13.655 -4.453 -4.067 1.00 65.19 86 SER A C 1
ATOM 702 O O . SER A 1 86 ? 13.537 -3.287 -4.425 1.00 65.19 86 SER A O 1
ATOM 704 N N . ARG A 1 87 ? 14.674 -5.221 -4.459 1.00 75.00 87 ARG A N 1
ATOM 705 C CA . ARG A 1 87 ? 15.645 -4.804 -5.489 1.00 75.00 87 ARG A CA 1
ATOM 706 C C . ARG A 1 87 ? 15.018 -4.813 -6.894 1.00 75.00 87 ARG A C 1
ATOM 708 O O . ARG A 1 87 ? 15.707 -5.051 -7.881 1.00 75.00 87 ARG A O 1
ATOM 715 N N . ARG A 1 88 ? 13.687 -4.707 -6.975 1.00 82.88 88 ARG A N 1
ATOM 716 C CA . ARG A 1 88 ? 12.932 -4.734 -8.220 1.00 82.88 88 ARG A CA 1
ATOM 717 C C . ARG A 1 88 ? 12.900 -3.331 -8.795 1.00 82.88 88 ARG A C 1
ATOM 719 O O . ARG A 1 88 ? 12.471 -2.391 -8.128 1.00 82.88 88 ARG A O 1
ATOM 726 N N . LEU A 1 89 ? 13.327 -3.231 -10.042 1.00 86.12 89 LEU A N 1
ATOM 727 C CA . LEU A 1 89 ? 13.308 -2.000 -10.809 1.00 86.12 89 LEU A CA 1
ATOM 728 C C . LEU A 1 89 ? 11.987 -1.917 -11.584 1.00 86.12 89 LEU A C 1
ATOM 730 O O . LEU A 1 89 ? 11.568 -2.892 -12.207 1.00 86.12 89 LEU A O 1
ATOM 734 N N . TYR A 1 90 ? 11.328 -0.765 -11.549 1.00 87.75 90 TYR A N 1
ATOM 735 C CA . TYR A 1 90 ? 10.055 -0.538 -12.224 1.00 87.75 90 TYR A CA 1
ATOM 736 C C . TYR A 1 90 ? 10.246 0.395 -13.417 1.00 87.75 90 TYR A C 1
ATOM 738 O O . TYR A 1 90 ? 10.682 1.540 -13.268 1.00 87.75 90 TYR A O 1
ATOM 746 N N . LEU A 1 91 ? 9.924 -0.109 -14.607 1.00 90.62 91 LEU A N 1
ATOM 747 C CA . LEU A 1 91 ? 9.887 0.666 -15.843 1.00 90.62 91 LEU A CA 1
ATOM 748 C C . LEU A 1 91 ? 8.486 1.259 -16.068 1.00 90.62 91 LEU A C 1
ATOM 750 O O . LEU A 1 91 ? 7.493 0.691 -15.604 1.00 90.62 91 LEU A O 1
ATOM 754 N N . PRO A 1 92 ? 8.371 2.382 -16.800 1.00 86.75 92 PRO A N 1
ATOM 755 C CA . PRO A 1 92 ? 7.083 2.948 -17.195 1.00 86.75 92 PRO A CA 1
ATOM 756 C C . PRO A 1 92 ? 6.156 1.915 -17.852 1.00 86.75 92 PRO A C 1
ATOM 758 O O . PRO A 1 92 ? 6.608 1.050 -18.600 1.00 86.75 92 PRO A O 1
ATOM 761 N N . ASN A 1 93 ? 4.846 2.045 -17.629 1.00 85.25 93 ASN A N 1
ATOM 762 C CA . ASN A 1 93 ? 3.818 1.196 -18.258 1.00 85.25 93 ASN A CA 1
ATOM 763 C C . ASN A 1 93 ? 3.723 1.373 -19.786 1.00 85.25 93 ASN A C 1
ATOM 765 O O . ASN A 1 93 ? 3.086 0.573 -20.466 1.00 85.25 93 ASN A O 1
ATOM 769 N N . THR A 1 94 ? 4.350 2.415 -20.333 1.00 86.69 94 THR A N 1
ATOM 770 C CA . THR A 1 94 ? 4.469 2.640 -21.775 1.00 86.69 94 THR A CA 1
ATOM 771 C C . THR A 1 94 ? 5.449 1.672 -22.435 1.00 86.69 94 THR A C 1
ATOM 773 O O . THR A 1 94 ? 5.329 1.430 -23.641 1.00 86.69 94 THR A O 1
ATOM 776 N N . LEU A 1 95 ? 6.383 1.101 -21.663 1.00 89.81 95 LEU A N 1
ATOM 777 C CA . LEU A 1 95 ? 7.340 0.091 -22.101 1.00 89.81 95 LEU A CA 1
ATOM 778 C C . LEU A 1 95 ? 6.819 -1.317 -21.803 1.00 89.81 95 LEU A C 1
ATOM 780 O O . LEU A 1 95 ? 6.110 -1.558 -20.831 1.00 89.81 95 LEU A O 1
ATOM 784 N N . ASN A 1 96 ? 7.197 -2.257 -22.659 1.00 92.06 96 ASN A N 1
ATOM 785 C CA . ASN A 1 96 ? 7.005 -3.688 -22.463 1.00 92.06 96 ASN A CA 1
ATOM 786 C C . ASN A 1 96 ? 8.150 -4.439 -23.162 1.00 92.06 96 ASN A C 1
ATOM 788 O O . ASN A 1 96 ? 8.888 -3.840 -23.949 1.00 92.06 96 ASN A O 1
ATOM 792 N N . ILE A 1 97 ? 8.301 -5.740 -22.895 1.00 93.12 97 ILE A N 1
ATOM 793 C CA . ILE A 1 97 ? 9.404 -6.552 -23.448 1.00 93.12 97 ILE A CA 1
ATOM 794 C C . ILE A 1 97 ? 9.429 -6.481 -24.984 1.00 93.12 97 ILE A C 1
ATOM 796 O O . ILE A 1 97 ? 10.496 -6.339 -25.573 1.00 93.12 97 ILE A O 1
ATOM 800 N N . SER A 1 98 ? 8.265 -6.514 -25.639 1.00 93.06 98 SER A N 1
ATOM 801 C CA . SER A 1 98 ? 8.156 -6.456 -27.104 1.00 93.06 98 SER A CA 1
ATOM 802 C C . SER A 1 98 ? 8.621 -5.118 -27.680 1.00 93.06 98 SER A C 1
ATOM 804 O O . SER A 1 98 ? 9.352 -5.095 -28.668 1.00 93.06 98 SER A O 1
ATOM 806 N N . LYS A 1 99 ? 8.276 -3.999 -27.036 1.00 93.00 99 LYS A N 1
ATOM 807 C CA . LYS A 1 99 ? 8.769 -2.664 -27.400 1.00 93.00 99 LYS A CA 1
ATOM 808 C C . LYS A 1 99 ? 10.269 -2.544 -27.160 1.00 93.00 99 LYS A C 1
ATOM 810 O O . LYS A 1 99 ? 10.974 -2.041 -28.022 1.00 93.00 99 LYS A O 1
ATOM 815 N N . MET A 1 100 ? 10.770 -3.043 -26.030 1.00 94.06 100 MET A N 1
ATOM 816 C CA . MET A 1 100 ? 12.208 -3.041 -25.739 1.00 94.06 100 MET A CA 1
ATOM 817 C C . MET A 1 100 ? 13.001 -3.846 -26.777 1.00 94.06 100 MET A C 1
ATOM 819 O O . MET A 1 100 ? 14.075 -3.409 -27.184 1.00 94.06 100 MET A O 1
ATOM 823 N N . PHE A 1 101 ? 12.458 -4.980 -27.229 1.00 94.25 101 PHE A N 1
ATOM 824 C CA . PHE A 1 101 ? 13.034 -5.795 -28.298 1.00 94.25 101 PHE A CA 1
ATOM 825 C C . PHE A 1 101 ? 12.964 -5.110 -29.672 1.00 94.25 101 PHE A C 1
ATOM 827 O O . PHE A 1 101 ? 13.925 -5.166 -30.437 1.00 94.25 101 PHE A O 1
ATOM 834 N N . SER A 1 102 ? 11.864 -4.413 -29.970 1.00 93.69 102 SER A N 1
ATOM 835 C CA . SER A 1 102 ? 11.738 -3.627 -31.208 1.00 93.69 102 SER A CA 1
ATOM 836 C C . SER A 1 102 ? 12.811 -2.534 -31.258 1.00 93.69 102 SER A C 1
ATOM 838 O O . SER A 1 102 ? 13.596 -2.495 -32.197 1.00 93.69 102 SER A O 1
ATOM 840 N N . LEU A 1 103 ? 12.960 -1.765 -30.170 1.00 93.31 103 LEU A N 1
ATOM 841 C CA . LEU A 1 103 ? 14.012 -0.748 -30.021 1.00 93.31 103 LEU A CA 1
ATOM 842 C C . LEU A 1 103 ? 15.428 -1.337 -30.119 1.00 93.31 103 LEU A C 1
ATOM 844 O O . LEU A 1 103 ? 16.341 -0.696 -30.637 1.00 93.31 103 LEU A O 1
ATOM 848 N N . PHE A 1 104 ? 15.623 -2.559 -29.615 1.00 92.75 104 PHE A N 1
ATOM 849 C CA . PHE A 1 104 ? 16.903 -3.257 -29.715 1.00 92.75 104 PHE A CA 1
ATOM 850 C C . PHE A 1 104 ? 17.255 -3.592 -31.166 1.00 92.75 104 PHE A C 1
ATOM 852 O O . PHE A 1 104 ? 18.386 -3.362 -31.590 1.00 92.75 104 PHE A O 1
ATOM 859 N N . THR A 1 105 ? 16.275 -4.105 -31.912 1.00 91.75 105 THR A N 1
ATOM 860 C CA . THR A 1 105 ? 16.418 -4.505 -33.318 1.00 91.75 105 THR A CA 1
ATOM 861 C C . THR A 1 105 ? 16.609 -3.287 -34.220 1.00 91.75 105 THR A C 1
ATOM 863 O O . THR A 1 105 ? 17.457 -3.311 -35.104 1.00 91.75 105 THR A O 1
ATOM 866 N N . GLU A 1 106 ? 15.893 -2.191 -33.951 1.00 90.94 106 GLU A N 1
ATOM 867 C CA . GLU A 1 106 ? 16.081 -0.902 -34.634 1.00 90.94 106 GLU A CA 1
ATOM 868 C C . GLU A 1 106 ? 17.495 -0.345 -34.427 1.00 90.94 106 GLU A C 1
ATOM 870 O O . GLU A 1 106 ? 18.112 0.151 -35.366 1.00 90.94 106 GLU A O 1
ATOM 875 N N . SER A 1 107 ? 18.034 -0.469 -33.210 1.00 88.19 107 SER A N 1
ATOM 876 C CA . SER A 1 107 ? 19.385 0.005 -32.885 1.00 88.19 107 SER A CA 1
ATOM 877 C C . SER A 1 107 ? 20.489 -0.935 -33.392 1.00 88.19 107 SER A C 1
ATOM 879 O O . SER A 1 107 ? 21.635 -0.515 -33.524 1.00 88.19 107 SER A O 1
ATOM 881 N N . ASN A 1 108 ? 20.163 -2.203 -33.674 1.00 87.25 108 ASN A N 1
ATOM 882 C CA . ASN A 1 108 ? 21.108 -3.245 -34.090 1.00 87.25 108 ASN A CA 1
ATOM 883 C C . ASN A 1 108 ? 20.536 -4.086 -35.254 1.00 87.25 108 ASN A C 1
ATOM 885 O O . ASN A 1 108 ? 20.293 -5.285 -35.090 1.00 87.25 108 ASN A O 1
ATOM 889 N N . PRO A 1 109 ? 20.342 -3.495 -36.447 1.00 81.62 109 PRO A N 1
ATOM 890 C CA . PRO A 1 109 ? 19.610 -4.129 -37.550 1.00 81.62 109 PRO A CA 1
ATOM 891 C C . PRO A 1 109 ? 20.287 -5.385 -38.121 1.00 81.62 109 PRO A C 1
ATOM 893 O O . PRO A 1 109 ? 19.616 -6.250 -38.675 1.00 81.62 109 PRO A O 1
ATOM 896 N N . ASN A 1 110 ? 21.605 -5.527 -37.952 1.00 79.75 110 ASN A N 1
ATOM 897 C CA . ASN A 1 110 ? 22.371 -6.680 -38.442 1.00 79.75 110 ASN A CA 1
ATOM 898 C C . ASN A 1 110 ? 22.467 -7.828 -37.421 1.00 79.75 110 ASN A C 1
ATOM 900 O O . ASN A 1 110 ? 23.179 -8.807 -37.649 1.00 79.75 110 ASN A O 1
ATOM 904 N N . MET A 1 111 ? 21.787 -7.716 -36.277 1.00 78.62 111 MET A N 1
ATOM 905 C CA . MET A 1 111 ? 21.894 -8.677 -35.188 1.00 78.62 111 MET A CA 1
ATOM 906 C C . MET A 1 111 ? 20.706 -9.646 -35.202 1.00 78.62 111 MET A C 1
ATOM 908 O O . MET A 1 111 ? 19.601 -9.316 -34.785 1.00 78.62 111 MET A O 1
ATOM 912 N N . GLY A 1 112 ? 20.940 -10.872 -35.679 1.00 79.62 112 GLY A N 1
ATOM 913 C CA . GLY A 1 112 ? 19.925 -11.928 -35.761 1.00 79.62 112 GLY A CA 1
ATOM 914 C C . GLY A 1 112 ? 19.578 -12.543 -34.402 1.00 79.62 112 GLY A C 1
ATOM 915 O O . GLY A 1 112 ? 19.957 -13.678 -34.125 1.00 79.62 112 GLY A O 1
ATOM 916 N N . VAL A 1 113 ? 18.877 -11.801 -33.541 1.00 85.25 113 VAL A N 1
ATOM 917 C CA . VAL A 1 113 ? 18.398 -12.281 -32.233 1.00 85.25 113 VAL A CA 1
ATOM 918 C C . VAL A 1 113 ? 16.890 -12.478 -32.260 1.00 85.25 113 VAL A C 1
ATOM 920 O O . VAL A 1 113 ? 16.143 -11.602 -32.682 1.00 85.25 113 VAL A O 1
ATOM 923 N N . SER A 1 114 ? 16.431 -13.629 -31.766 1.00 89.06 114 SER A N 1
ATOM 924 C CA . SER A 1 114 ? 15.000 -13.903 -31.626 1.00 89.06 114 SER A CA 1
ATOM 925 C C . SER A 1 114 ? 14.397 -13.195 -30.407 1.00 89.06 114 SER A C 1
ATOM 927 O O . SER A 1 114 ? 15.063 -12.986 -29.386 1.00 89.06 114 SER A O 1
ATOM 929 N N . TYR A 1 115 ? 13.100 -12.892 -30.477 1.00 91.75 115 TYR A N 1
ATOM 930 C CA . TYR A 1 115 ? 12.354 -12.359 -29.337 1.00 91.75 115 TYR A CA 1
ATOM 931 C C . TYR A 1 115 ? 12.438 -13.280 -28.110 1.00 91.75 115 TYR A C 1
ATOM 933 O O . TYR A 1 115 ? 12.631 -12.801 -26.993 1.00 91.75 115 TYR A O 1
ATOM 941 N N . ASP A 1 116 ? 12.351 -14.600 -28.301 1.00 90.19 116 ASP A N 1
ATOM 942 C CA . ASP A 1 116 ? 12.399 -15.573 -27.204 1.00 90.19 116 ASP A CA 1
ATOM 943 C C . ASP A 1 116 ? 13.750 -15.575 -26.492 1.00 90.19 116 ASP A C 1
ATOM 945 O O . ASP A 1 116 ? 13.811 -15.605 -25.260 1.00 90.19 116 ASP A O 1
ATOM 949 N N . SER A 1 117 ? 14.839 -15.463 -27.251 1.00 89.25 117 SER A N 1
ATOM 950 C CA . SER A 1 117 ? 16.189 -15.284 -26.718 1.00 89.25 117 SER A CA 1
ATOM 951 C C . SER A 1 117 ? 16.294 -14.014 -25.860 1.00 89.25 117 SER A C 1
ATOM 953 O O . SER A 1 117 ? 16.776 -14.073 -24.725 1.00 89.25 117 SER A O 1
ATOM 955 N N . PHE A 1 118 ? 15.781 -12.882 -26.355 1.00 92.50 118 PHE A N 1
ATOM 956 C CA . PHE A 1 118 ? 15.751 -11.612 -25.620 1.00 92.50 118 PHE A CA 1
ATOM 957 C C . PHE A 1 118 ? 14.898 -11.705 -24.344 1.00 92.50 118 PHE A C 1
ATOM 959 O O . PHE A 1 118 ? 15.343 -11.331 -23.257 1.00 92.50 118 PHE A O 1
ATOM 966 N N . ARG A 1 119 ? 13.688 -12.266 -24.446 1.00 92.88 119 ARG A N 1
ATOM 967 C CA . ARG A 1 119 ? 12.755 -12.466 -23.327 1.00 92.88 119 ARG A CA 1
ATOM 968 C C . ARG A 1 119 ? 13.334 -13.390 -22.255 1.00 92.88 119 ARG A C 1
ATOM 970 O O . ARG A 1 119 ? 13.119 -13.155 -21.067 1.00 92.88 119 ARG A O 1
ATOM 977 N N . THR A 1 120 ? 14.074 -14.420 -22.658 1.00 91.00 120 THR A N 1
ATOM 978 C CA . THR A 1 120 ? 14.729 -15.365 -21.741 1.00 91.00 120 THR A CA 1
ATOM 979 C C . THR A 1 120 ? 15.825 -14.672 -20.935 1.00 91.00 120 THR A C 1
ATOM 981 O O . THR A 1 120 ? 15.878 -14.833 -19.717 1.00 91.00 120 THR A O 1
ATOM 984 N N . ILE A 1 121 ? 16.648 -13.838 -21.581 1.00 91.25 121 ILE A N 1
ATOM 985 C CA . ILE A 1 121 ? 17.654 -13.016 -20.889 1.00 91.25 121 ILE A CA 1
ATOM 986 C C . ILE A 1 121 ? 16.981 -12.010 -19.954 1.00 91.25 121 ILE A C 1
ATOM 988 O O . ILE A 1 121 ? 17.391 -11.892 -18.801 1.00 91.25 121 ILE A O 1
ATOM 992 N N . PHE A 1 122 ? 15.930 -11.323 -20.410 1.00 93.12 122 PHE A N 1
ATOM 993 C CA . PHE A 1 122 ? 15.196 -10.364 -19.585 1.00 93.12 122 PHE A CA 1
ATOM 994 C C . PHE A 1 122 ? 14.659 -11.018 -18.302 1.00 93.12 122 PHE A C 1
ATOM 996 O O . PHE A 1 122 ? 14.968 -10.559 -17.207 1.00 93.12 122 PHE A O 1
ATOM 1003 N N . ASN A 1 123 ? 13.926 -12.128 -18.422 1.00 91.31 123 ASN A N 1
ATOM 1004 C CA . ASN A 1 123 ? 13.315 -12.799 -17.271 1.00 91.31 123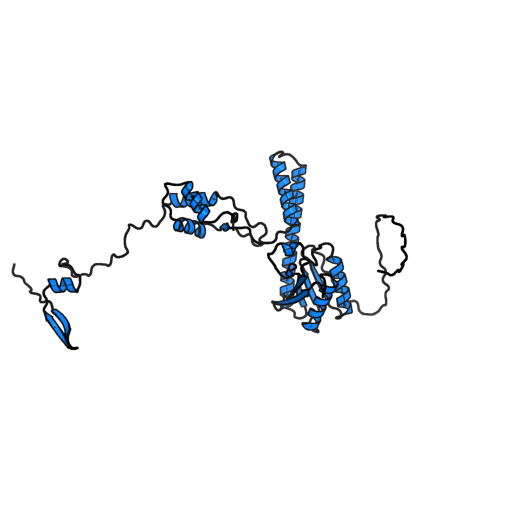 ASN A CA 1
ATOM 1005 C C . ASN A 1 123 ? 14.332 -13.522 -16.372 1.00 91.31 123 ASN A C 1
ATOM 1007 O O . ASN A 1 123 ? 14.091 -13.666 -15.176 1.00 91.31 123 ASN A O 1
ATOM 1011 N N . GLY A 1 124 ? 15.439 -14.013 -16.936 1.00 88.19 124 GLY A N 1
ATOM 1012 C CA . GLY A 1 124 ? 16.440 -14.787 -16.198 1.00 88.19 124 GLY A CA 1
ATOM 1013 C C . GLY A 1 124 ? 17.523 -13.940 -15.530 1.00 88.19 124 GLY A C 1
ATOM 1014 O O . GLY A 1 124 ? 18.043 -14.327 -14.486 1.00 88.19 124 GLY A O 1
ATOM 1015 N N . CYS A 1 125 ? 17.888 -12.796 -16.117 1.00 87.25 125 CYS A N 1
ATOM 1016 C CA . CYS A 1 125 ? 18.996 -11.965 -15.636 1.00 87.25 125 CYS A CA 1
ATOM 1017 C C . CYS A 1 125 ? 18.547 -10.684 -14.921 1.00 87.25 125 CYS A C 1
ATOM 1019 O O . CYS A 1 125 ? 19.359 -10.088 -14.213 1.00 87.25 125 CYS A O 1
ATOM 1021 N N . PHE A 1 126 ? 17.289 -10.253 -15.073 1.00 89.12 126 PHE A N 1
ATOM 1022 C CA . PHE A 1 126 ? 16.818 -8.976 -14.539 1.00 89.12 126 PHE A CA 1
ATOM 1023 C C . PHE A 1 126 ? 15.575 -9.127 -13.660 1.00 89.12 126 PHE A C 1
ATOM 1025 O O . PHE A 1 126 ? 14.613 -9.803 -14.003 1.00 89.12 126 PHE A O 1
ATOM 1032 N N . ASN A 1 127 ? 15.564 -8.421 -12.527 1.00 89.62 127 ASN A N 1
ATOM 1033 C CA . ASN A 1 127 ? 14.387 -8.285 -11.669 1.00 89.62 127 ASN A CA 1
ATOM 1034 C C . ASN A 1 127 ? 13.659 -6.970 -11.989 1.00 89.62 127 ASN A C 1
ATOM 1036 O O . ASN A 1 127 ? 13.632 -6.049 -11.171 1.00 89.62 127 ASN A O 1
ATOM 1040 N N . ILE A 1 128 ? 13.123 -6.862 -13.206 1.00 89.62 128 ILE A N 1
ATOM 1041 C CA . ILE A 1 128 ? 12.423 -5.670 -13.704 1.00 89.62 128 ILE A CA 1
ATOM 1042 C C . ILE A 1 128 ? 10.927 -5.971 -13.837 1.00 89.62 128 ILE A C 1
ATOM 1044 O O . ILE A 1 128 ? 10.544 -7.045 -14.293 1.00 89.62 128 ILE A O 1
ATOM 1048 N N . SER A 1 129 ? 10.074 -5.019 -13.463 1.00 88.19 129 SER A N 1
ATOM 1049 C CA . SER A 1 129 ? 8.632 -5.061 -13.728 1.00 88.19 129 SER A CA 1
ATOM 1050 C C . SER A 1 129 ? 8.183 -3.800 -14.457 1.00 88.19 129 SER A C 1
ATOM 1052 O O . SER A 1 129 ? 8.834 -2.761 -14.384 1.00 88.19 129 SER A O 1
ATOM 1054 N N . PHE A 1 130 ? 7.055 -3.888 -15.153 1.00 88.94 130 PHE A N 1
ATOM 1055 C CA . PHE A 1 130 ? 6.438 -2.748 -15.824 1.00 88.94 130 PHE A CA 1
ATOM 1056 C C . PHE A 1 130 ? 5.332 -2.150 -14.961 1.00 88.94 130 PHE A C 1
ATOM 1058 O O . PHE A 1 130 ? 4.631 -2.869 -14.247 1.00 88.94 130 PHE A O 1
ATOM 1065 N N . GLY A 1 131 ? 5.168 -0.835 -15.065 1.00 81.44 131 GLY A N 1
ATOM 1066 C CA . GLY A 1 131 ? 4.197 -0.085 -14.285 1.00 81.44 131 GLY A CA 1
ATOM 1067 C C . GLY A 1 131 ? 4.679 0.215 -12.871 1.00 81.44 131 GLY A C 1
ATOM 1068 O O . GLY A 1 131 ? 5.676 -0.315 -12.387 1.00 81.44 131 GLY A O 1
ATOM 1069 N N . TYR A 1 132 ? 3.967 1.120 -12.215 1.00 69.94 132 TYR A N 1
ATOM 1070 C CA . TYR A 1 132 ? 4.297 1.536 -10.862 1.00 69.94 132 TYR A CA 1
ATOM 1071 C C . TYR A 1 132 ? 3.750 0.544 -9.828 1.00 69.94 132 TYR A C 1
ATOM 1073 O O . TYR A 1 132 ? 2.640 0.036 -10.022 1.00 69.94 132 TYR A O 1
ATOM 1081 N N . PRO A 1 133 ? 4.468 0.289 -8.715 1.00 66.75 133 PRO A N 1
ATOM 1082 C CA . PRO A 1 133 ? 3.881 -0.398 -7.573 1.00 66.75 133 PRO A CA 1
ATOM 1083 C C . PRO A 1 133 ? 2.596 0.325 -7.172 1.00 66.75 133 PRO A C 1
ATOM 1085 O O . PRO A 1 133 ? 2.623 1.524 -6.901 1.00 66.75 133 PRO A O 1
ATOM 1088 N N . ARG A 1 134 ? 1.476 -0.400 -7.122 1.00 60.75 134 ARG A N 1
ATOM 1089 C CA . ARG A 1 134 ? 0.186 0.110 -6.629 1.00 60.75 134 ARG A CA 1
ATOM 1090 C C . ARG A 1 134 ? 0.185 0.134 -5.097 1.00 60.75 134 ARG A C 1
ATOM 1092 O O . ARG A 1 134 ? -0.665 -0.477 -4.467 1.00 60.75 134 ARG A O 1
ATOM 1099 N N . ALA A 1 135 ? 1.220 0.732 -4.517 1.00 60.44 135 ALA A N 1
ATOM 1100 C CA . ALA A 1 135 ? 1.328 0.955 -3.087 1.00 60.44 135 ALA A CA 1
ATOM 1101 C C . ALA A 1 135 ? 1.028 2.428 -2.828 1.00 60.44 135 ALA A C 1
ATOM 1103 O O . ALA A 1 135 ? 1.670 3.291 -3.430 1.00 60.44 135 ALA A O 1
ATOM 1104 N N . ASP A 1 136 ? 0.066 2.693 -1.949 1.00 63.34 136 ASP A N 1
ATOM 1105 C CA . ASP A 1 136 ? -0.255 4.051 -1.530 1.00 63.34 136 ASP A CA 1
ATOM 1106 C C . ASP A 1 136 ? 0.981 4.714 -0.917 1.00 63.34 136 ASP A C 1
ATOM 1108 O O . ASP A 1 136 ? 1.709 4.121 -0.110 1.00 63.34 136 ASP A O 1
ATOM 1112 N N . THR A 1 137 ? 1.245 5.948 -1.338 1.00 71.38 137 THR A N 1
ATOM 1113 C CA . THR A 1 137 ? 2.381 6.732 -0.863 1.00 71.38 137 THR A CA 1
ATOM 1114 C C . THR A 1 137 ? 1.976 7.546 0.361 1.00 71.38 137 THR A C 1
ATOM 1116 O O . THR A 1 137 ? 0.824 7.945 0.537 1.00 71.38 137 THR A O 1
ATOM 1119 N N . CYS A 1 138 ? 2.926 7.782 1.266 1.00 82.31 138 CYS A N 1
ATOM 1120 C CA . CYS A 1 138 ? 2.676 8.653 2.409 1.00 82.31 138 CYS A CA 1
ATOM 1121 C C . CYS A 1 138 ? 2.864 10.107 1.972 1.00 82.31 138 CYS A C 1
ATOM 1123 O O . CYS A 1 138 ? 3.990 10.514 1.692 1.00 82.31 138 CYS A O 1
ATOM 1125 N N . SER A 1 139 ? 1.799 10.912 2.019 1.00 82.81 139 SER A N 1
ATOM 1126 C CA . SER A 1 139 ? 1.845 12.329 1.631 1.00 82.81 139 SER A CA 1
ATOM 1127 C C . SER A 1 139 ? 2.931 13.132 2.358 1.00 82.81 139 SER A C 1
ATOM 1129 O O . SER A 1 139 ? 3.586 13.974 1.750 1.00 82.81 139 SER A O 1
ATOM 1131 N N . ARG A 1 140 ? 3.194 12.833 3.642 1.00 83.62 140 ARG A N 1
ATOM 1132 C CA . ARG A 1 140 ? 4.284 13.474 4.401 1.00 83.62 140 ARG A CA 1
ATOM 1133 C C . ARG A 1 140 ? 5.660 13.066 3.879 1.00 83.62 140 ARG A C 1
ATOM 1135 O O . ARG A 1 140 ? 6.548 13.907 3.791 1.00 83.62 140 ARG A O 1
ATOM 1142 N N . CYS A 1 141 ? 5.846 11.792 3.535 1.00 85.81 141 CYS A N 1
ATOM 1143 C CA . CYS A 1 141 ? 7.086 11.332 2.912 1.00 85.81 141 CYS A CA 1
ATOM 1144 C C . CYS A 1 141 ? 7.295 12.001 1.554 1.00 85.81 141 CYS A C 1
ATOM 1146 O O . CYS A 1 141 ? 8.409 12.434 1.280 1.00 85.81 141 CYS A O 1
ATOM 1148 N N . ASP A 1 142 ? 6.244 12.105 0.741 1.00 87.06 142 ASP A N 1
ATOM 1149 C CA . ASP A 1 142 ? 6.297 12.703 -0.598 1.00 87.06 142 ASP A CA 1
ATOM 1150 C C . ASP A 1 142 ? 6.707 14.172 -0.526 1.00 87.06 142 ASP A C 1
ATOM 1152 O O . ASP A 1 142 ? 7.629 14.597 -1.222 1.00 87.06 142 ASP A O 1
ATOM 1156 N N . GLU A 1 143 ? 6.095 14.922 0.392 1.00 90.25 143 GLU A N 1
ATOM 1157 C CA . GLU A 1 143 ? 6.442 16.314 0.667 1.00 90.25 143 GLU A CA 1
ATOM 1158 C C . GLU A 1 143 ? 7.911 16.460 1.101 1.00 90.25 143 GLU A C 1
ATOM 1160 O O . GLU A 1 143 ? 8.640 17.295 0.565 1.00 90.25 143 GLU A O 1
ATOM 1165 N N . LEU A 1 144 ? 8.373 15.635 2.047 1.00 90.88 144 LEU A N 1
ATOM 1166 C CA . LEU A 1 144 ? 9.756 15.678 2.531 1.00 90.88 144 LEU A CA 1
ATOM 1167 C C . LEU A 1 144 ? 10.758 15.303 1.433 1.00 90.88 144 LEU A C 1
ATOM 1169 O O . LEU A 1 144 ? 11.809 15.928 1.330 1.00 90.88 144 LEU A O 1
ATOM 1173 N N . ILE A 1 145 ? 10.442 14.312 0.595 1.00 90.38 145 ILE A N 1
ATOM 1174 C CA . ILE A 1 145 ? 11.281 13.922 -0.547 1.00 90.38 145 ILE A CA 1
ATOM 1175 C C . ILE A 1 145 ? 11.385 15.074 -1.541 1.00 90.38 145 ILE A C 1
ATOM 1177 O O . ILE A 1 145 ? 12.495 15.415 -1.935 1.00 90.38 145 ILE A O 1
ATOM 1181 N N . ALA A 1 146 ? 10.261 15.697 -1.901 1.00 91.81 146 ALA A N 1
ATOM 1182 C CA . ALA A 1 146 ? 10.249 16.822 -2.829 1.00 91.81 146 ALA A CA 1
ATOM 1183 C C . ALA A 1 146 ? 11.103 17.992 -2.314 1.00 91.81 146 ALA A C 1
ATOM 1185 O O . ALA A 1 146 ? 11.908 18.542 -3.065 1.00 91.81 146 ALA A O 1
ATOM 1186 N N . LYS A 1 147 ? 10.995 18.325 -1.020 1.00 93.81 147 LYS A N 1
ATOM 1187 C CA . LYS A 1 147 ? 11.823 19.368 -0.392 1.00 93.81 147 LYS A CA 1
ATOM 1188 C C . LYS A 1 147 ? 13.309 19.011 -0.386 1.00 93.81 147 LYS A C 1
ATOM 1190 O O . LYS A 1 147 ? 14.130 19.851 -0.730 1.00 93.81 147 LYS A O 1
ATOM 1195 N N . ILE A 1 148 ? 13.661 17.765 -0.064 1.00 93.50 148 ILE A N 1
ATOM 1196 C CA . ILE A 1 148 ? 15.058 17.302 -0.104 1.00 93.50 148 ILE A CA 1
ATOM 1197 C C . ILE A 1 148 ? 15.621 17.405 -1.527 1.00 93.50 148 ILE A C 1
ATOM 1199 O O . ILE A 1 148 ? 16.712 17.938 -1.703 1.00 93.50 148 ILE A O 1
ATOM 1203 N N . SER A 1 149 ? 14.870 16.966 -2.542 1.00 91.56 149 SER A N 1
ATOM 1204 C CA . SER A 1 149 ? 15.293 17.061 -3.947 1.00 91.56 149 SER A CA 1
ATOM 1205 C C . SER A 1 149 ? 15.474 18.508 -4.419 1.00 91.56 149 SER A C 1
ATOM 1207 O O . SER A 1 149 ? 16.364 18.793 -5.220 1.00 91.56 149 SER A O 1
ATOM 1209 N N . HIS A 1 150 ? 14.664 19.436 -3.904 1.00 92.50 150 HIS A N 1
ATOM 1210 C CA . HIS A 1 150 ? 14.849 20.868 -4.141 1.00 92.50 150 HIS A CA 1
ATOM 1211 C C . HIS A 1 150 ? 16.155 21.386 -3.528 1.00 92.50 150 HIS A C 1
ATOM 1213 O O . HIS A 1 150 ? 16.908 22.092 -4.198 1.00 92.50 150 HIS A O 1
ATOM 1219 N N . CYS A 1 151 ? 16.472 20.993 -2.290 1.00 91.12 151 CYS A N 1
ATOM 1220 C CA . CYS A 1 151 ? 17.757 21.321 -1.666 1.00 91.12 151 CYS A CA 1
ATOM 1221 C C . CYS A 1 151 ? 18.942 20.715 -2.436 1.00 91.12 151 CYS A C 1
ATOM 1223 O O . CYS A 1 151 ? 19.952 21.388 -2.611 1.00 91.12 151 CYS A O 1
ATOM 1225 N N . ASP A 1 152 ? 18.819 19.476 -2.925 1.00 91.00 152 ASP A N 1
ATOM 1226 C CA . ASP A 1 152 ? 19.854 18.828 -3.743 1.00 91.00 152 ASP A CA 1
ATOM 1227 C C . ASP A 1 152 ? 20.147 19.642 -5.009 1.00 91.00 152 ASP A C 1
ATOM 1229 O O . ASP A 1 152 ? 21.297 19.984 -5.271 1.00 91.00 152 ASP A O 1
ATOM 1233 N N . SER A 1 153 ? 19.094 20.044 -5.724 1.00 91.75 153 SER A N 1
ATOM 1234 C CA . SER A 1 153 ? 19.212 20.849 -6.947 1.00 91.75 153 SER A CA 1
ATOM 1235 C C . SER A 1 153 ? 19.857 22.217 -6.681 1.00 91.75 153 SER A C 1
ATOM 1237 O O . SER A 1 153 ? 20.648 22.705 -7.484 1.00 91.75 153 SER A O 1
ATOM 1239 N N . LYS A 1 154 ? 19.557 22.846 -5.536 1.00 91.25 154 LYS A N 1
ATOM 1240 C CA . LYS A 1 154 ? 20.208 24.099 -5.118 1.00 91.25 154 LYS A CA 1
ATOM 1241 C C . LYS A 1 154 ? 21.700 23.912 -4.838 1.00 91.25 154 LYS A C 1
ATOM 1243 O O . LYS A 1 154 ? 22.502 24.739 -5.258 1.00 91.25 154 LYS A O 1
ATOM 1248 N N . LEU A 1 155 ? 22.079 22.833 -4.154 1.00 90.00 155 LEU A N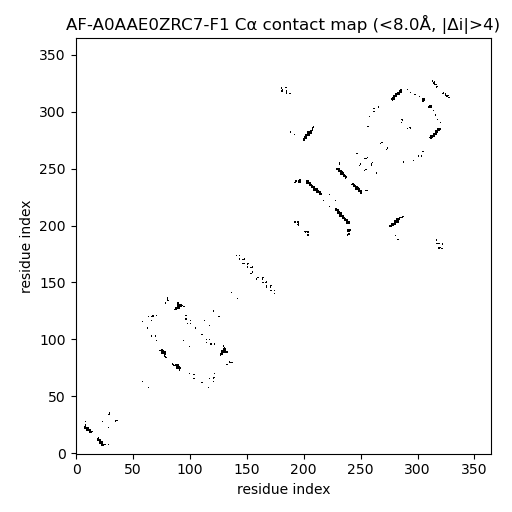 1
ATOM 1249 C CA . LEU A 1 155 ? 23.477 22.553 -3.809 1.00 90.00 155 LEU A CA 1
ATOM 1250 C C . LEU A 1 155 ? 24.335 22.207 -5.034 1.00 90.00 155 LEU A C 1
ATOM 1252 O O . LEU A 1 155 ? 25.535 22.463 -5.011 1.00 90.00 155 LEU A O 1
ATOM 1256 N N . GLU A 1 156 ? 23.747 21.678 -6.111 1.00 89.00 156 GLU A N 1
ATOM 1257 C CA . GLU A 1 156 ? 24.454 21.495 -7.389 1.00 89.00 156 GLU A CA 1
ATOM 1258 C C . GLU A 1 156 ? 24.885 22.834 -8.012 1.00 89.00 156 GLU A C 1
ATOM 1260 O O . GLU A 1 156 ? 25.961 22.921 -8.602 1.00 89.00 156 GLU A O 1
ATOM 1265 N N . ILE A 1 157 ? 24.073 23.886 -7.853 1.00 89.19 157 ILE A N 1
ATOM 1266 C CA . ILE A 1 157 ? 24.355 25.231 -8.379 1.00 89.19 157 ILE A CA 1
ATOM 1267 C C . ILE A 1 157 ? 25.272 26.006 -7.424 1.00 89.19 157 ILE A C 1
ATOM 1269 O O . ILE A 1 157 ? 26.218 26.662 -7.859 1.00 89.19 157 ILE A O 1
ATOM 1273 N N . THR A 1 158 ? 25.005 25.932 -6.119 1.00 86.75 158 THR A N 1
ATOM 1274 C CA . THR A 1 158 ? 25.756 26.634 -5.069 1.00 86.75 158 THR A CA 1
ATOM 1275 C C . THR A 1 158 ? 26.237 25.648 -3.996 1.00 86.75 158 THR A C 1
ATOM 1277 O O . THR A 1 158 ? 25.587 25.499 -2.958 1.00 86.75 158 THR A O 1
ATOM 1280 N N . PRO A 1 159 ? 27.402 24.996 -4.193 1.00 81.69 159 PRO A N 1
ATOM 1281 C CA . PRO A 1 159 ? 27.872 23.911 -3.320 1.00 81.69 159 PRO A CA 1
ATOM 1282 C C . PRO A 1 159 ? 28.237 24.342 -1.897 1.00 81.69 159 PRO A C 1
ATOM 1284 O O . PRO A 1 159 ? 28.285 23.511 -0.995 1.00 81.69 159 PRO A O 1
ATOM 1287 N N . SER A 1 160 ? 28.520 25.631 -1.692 1.00 84.75 160 SER A N 1
ATOM 1288 C CA . SER A 1 160 ? 28.977 26.182 -0.410 1.00 84.75 160 SER A CA 1
ATOM 1289 C C . SER A 1 160 ? 27.862 26.856 0.402 1.00 84.75 160 SER A C 1
ATOM 1291 O O . SER A 1 160 ? 28.157 27.566 1.366 1.00 84.75 160 SER A O 1
ATOM 1293 N N . ASP A 1 161 ? 26.594 26.666 0.025 1.00 88.75 161 ASP A N 1
ATOM 1294 C CA . ASP A 1 161 ? 25.461 27.205 0.778 1.00 88.75 161 ASP A CA 1
ATOM 1295 C C . ASP A 1 161 ? 25.219 26.391 2.063 1.00 88.75 161 ASP A C 1
ATOM 1297 O O . ASP A 1 161 ? 24.554 25.348 2.080 1.00 88.75 161 ASP A O 1
ATOM 1301 N N . ALA A 1 162 ? 25.790 26.890 3.161 1.00 89.19 162 ALA A N 1
ATOM 1302 C CA . ALA A 1 162 ? 25.679 26.288 4.483 1.00 89.19 162 ALA A CA 1
ATOM 1303 C C . ALA A 1 162 ? 24.231 26.249 5.006 1.00 89.19 162 ALA A C 1
ATOM 1305 O O . ALA A 1 162 ? 23.891 25.360 5.793 1.00 89.19 162 ALA A O 1
ATOM 1306 N N . GLU A 1 163 ? 23.372 27.179 4.578 1.00 91.12 163 GLU A N 1
ATOM 1307 C CA . GLU A 1 163 ? 21.975 27.235 5.008 1.00 91.12 163 GLU A CA 1
ATOM 1308 C C . GLU A 1 163 ? 21.167 26.116 4.349 1.00 91.12 163 GLU A C 1
ATOM 1310 O O . GLU A 1 163 ? 20.525 25.326 5.049 1.00 91.12 163 GLU A O 1
ATOM 1315 N N . THR A 1 164 ? 21.301 25.954 3.029 1.00 89.25 164 THR A N 1
ATOM 1316 C CA . THR A 1 164 ? 20.654 24.857 2.292 1.00 89.25 164 THR A CA 1
ATOM 1317 C C . THR A 1 164 ? 21.143 23.482 2.774 1.00 89.25 164 THR A C 1
ATOM 1319 O O . THR A 1 164 ? 20.349 22.544 2.899 1.00 89.25 164 THR A O 1
ATOM 1322 N N . PHE A 1 165 ? 22.431 23.338 3.118 1.00 91.12 165 PHE A N 1
ATOM 1323 C CA . PHE A 1 165 ? 22.951 22.089 3.692 1.00 91.12 165 PHE A CA 1
ATOM 1324 C C . PHE A 1 165 ? 22.303 21.753 5.047 1.00 91.12 165 PHE A C 1
ATOM 1326 O O . PHE A 1 165 ? 21.932 20.600 5.313 1.00 91.12 165 PHE A O 1
ATOM 1333 N N . LYS A 1 166 ? 22.131 22.764 5.906 1.00 93.69 166 LYS A N 1
ATOM 1334 C CA . LYS A 1 166 ? 21.472 22.611 7.206 1.00 93.69 166 LYS A CA 1
ATOM 1335 C C . LYS A 1 166 ? 19.996 22.244 7.039 1.00 93.69 166 LYS A C 1
ATOM 1337 O O . LYS A 1 166 ? 19.548 21.288 7.671 1.00 93.69 166 LYS A O 1
ATOM 1342 N N . GLU A 1 167 ? 19.271 22.934 6.158 1.00 93.50 167 GLU A N 1
ATOM 1343 C CA . GLU A 1 167 ? 17.862 22.649 5.850 1.00 93.50 167 GLU A CA 1
ATOM 1344 C C . GLU A 1 167 ? 17.674 21.199 5.381 1.00 93.50 167 GLU A C 1
ATOM 1346 O O . GLU A 1 167 ? 16.856 20.458 5.936 1.00 93.50 167 GLU A O 1
ATOM 1351 N N . LYS A 1 168 ? 18.496 20.752 4.422 1.00 92.81 168 LYS A N 1
ATOM 1352 C CA . LYS A 1 168 ? 18.489 19.370 3.926 1.00 92.81 168 LYS A CA 1
ATOM 1353 C C . LYS A 1 168 ? 18.670 18.357 5.056 1.00 92.81 168 LYS A C 1
ATOM 1355 O O . LYS A 1 168 ? 17.933 17.373 5.124 1.00 92.81 168 LYS A O 1
ATOM 1360 N N . THR A 1 169 ? 19.624 18.599 5.952 1.00 93.38 169 THR A N 1
ATOM 1361 C CA . THR A 1 169 ? 19.907 17.705 7.087 1.00 93.38 169 THR A CA 1
ATOM 1362 C C . THR A 1 169 ? 18.710 17.616 8.040 1.00 93.38 169 THR A C 1
ATOM 1364 O O . THR A 1 169 ? 18.343 16.526 8.491 1.00 93.38 169 THR A O 1
ATOM 1367 N N . THR A 1 170 ? 18.042 18.741 8.310 1.00 95.19 170 THR A N 1
ATOM 1368 C CA . THR A 1 170 ? 16.824 18.775 9.131 1.00 95.19 170 THR A CA 1
ATOM 1369 C C . THR A 1 170 ? 15.685 17.989 8.480 1.00 95.19 170 THR A C 1
ATOM 1371 O O . THR A 1 170 ? 15.080 17.145 9.141 1.00 95.19 170 THR A O 1
ATOM 1374 N N . LEU A 1 171 ? 15.436 18.186 7.182 1.00 94.12 171 LEU A N 1
ATOM 1375 C CA . LEU A 1 171 ? 14.403 17.457 6.435 1.00 94.12 171 LEU A CA 1
ATOM 1376 C C . LEU A 1 171 ? 14.672 15.945 6.390 1.00 94.12 171 LEU A C 1
ATOM 1378 O O . LEU A 1 171 ? 13.748 15.139 6.518 1.00 94.12 171 LEU A O 1
ATOM 1382 N N . GLN A 1 172 ? 15.938 15.542 6.244 1.00 92.62 172 GLN A N 1
ATOM 1383 C CA . GLN A 1 172 ? 16.344 14.135 6.299 1.00 92.62 172 GLN A CA 1
ATOM 1384 C C . GLN A 1 172 ? 16.093 13.524 7.681 1.00 92.62 172 GLN A C 1
ATOM 1386 O O . GLN A 1 172 ? 15.520 12.438 7.772 1.00 92.62 172 GLN A O 1
ATOM 1391 N N . THR A 1 173 ? 16.456 14.244 8.745 1.00 93.38 173 THR A N 1
ATOM 1392 C CA . THR A 1 173 ? 16.220 13.818 10.134 1.00 93.38 173 THR A CA 1
ATOM 1393 C C . THR A 1 173 ? 14.727 13.668 10.414 1.00 93.38 173 THR A C 1
ATOM 1395 O O . THR A 1 173 ? 14.288 12.683 11.007 1.00 93.38 173 THR A O 1
ATOM 1398 N N . GLU A 1 174 ? 13.918 14.619 9.948 1.00 92.19 174 GLU A N 1
ATOM 1399 C CA . GLU A 1 174 ? 12.469 14.567 10.108 1.00 92.19 174 GLU A CA 1
ATOM 1400 C C . GLU A 1 174 ? 11.853 13.368 9.375 1.00 92.19 174 GLU A C 1
ATOM 1402 O O . GLU A 1 174 ? 11.014 12.650 9.930 1.00 92.19 174 GLU A O 1
ATOM 1407 N N . LYS A 1 175 ? 12.295 13.117 8.141 1.00 89.12 175 LYS A N 1
ATOM 1408 C CA . LYS A 1 175 ? 11.863 11.959 7.357 1.00 89.12 175 LYS A CA 1
ATOM 1409 C C . LYS A 1 175 ? 12.207 10.650 8.060 1.00 89.12 175 LYS A C 1
ATOM 1411 O O . LYS A 1 175 ? 11.351 9.769 8.148 1.00 89.12 175 LYS A O 1
ATOM 1416 N N . GLU A 1 176 ? 13.424 10.526 8.581 1.00 89.50 176 GLU A N 1
ATOM 1417 C CA . GLU A 1 176 ? 13.848 9.343 9.328 1.00 89.50 176 GLU A CA 1
ATOM 1418 C C . GLU A 1 176 ? 13.012 9.155 10.600 1.00 89.50 176 GLU A C 1
ATOM 1420 O O . GLU A 1 176 ? 12.527 8.055 10.871 1.00 89.50 176 GLU A O 1
ATOM 1425 N N . LEU A 1 177 ? 12.767 10.228 11.356 1.00 88.50 177 LEU A N 1
ATOM 1426 C CA . LEU A 1 177 ? 11.918 10.182 12.544 1.00 88.50 177 LEU A CA 1
ATOM 1427 C C . LEU A 1 177 ? 10.495 9.717 12.206 1.00 88.50 177 LEU A C 1
ATOM 1429 O O . LEU A 1 177 ? 9.932 8.882 12.916 1.00 88.50 177 LEU A O 1
ATOM 1433 N N . HIS A 1 178 ? 9.910 10.232 11.123 1.00 85.25 178 HIS A N 1
ATOM 1434 C CA . HIS A 1 178 ? 8.591 9.814 10.654 1.00 85.25 178 HIS A CA 1
ATOM 1435 C C . HIS A 1 178 ? 8.560 8.317 10.297 1.00 85.25 178 HIS A C 1
ATOM 1437 O O . HIS A 1 178 ? 7.649 7.602 10.719 1.00 85.25 178 HIS A O 1
ATOM 1443 N N . GLN A 1 179 ? 9.582 7.821 9.595 1.00 83.81 179 GLN A N 1
ATOM 1444 C CA . GLN A 1 179 ? 9.709 6.401 9.252 1.00 83.81 179 GLN A CA 1
ATOM 1445 C C . GLN A 1 179 ? 9.852 5.519 10.501 1.00 83.81 179 GLN A C 1
ATOM 1447 O O . GLN A 1 179 ? 9.122 4.538 10.637 1.00 83.81 179 GLN A O 1
ATOM 1452 N N . ARG A 1 180 ? 10.695 5.909 11.466 1.00 83.88 180 ARG A N 1
ATOM 1453 C CA . ARG A 1 180 ? 10.860 5.188 12.742 1.00 83.88 180 ARG A CA 1
ATOM 1454 C C . ARG A 1 180 ? 9.564 5.143 13.560 1.00 83.88 180 ARG A C 1
ATOM 1456 O O . ARG A 1 180 ? 9.246 4.115 14.157 1.00 83.88 180 ARG A O 1
ATOM 1463 N N . LYS A 1 181 ? 8.778 6.228 13.576 1.00 81.50 181 LYS A N 1
ATOM 1464 C CA . LYS A 1 181 ? 7.447 6.248 14.218 1.00 81.50 181 LYS A CA 1
ATOM 1465 C C . LYS A 1 181 ? 6.493 5.246 13.561 1.00 81.50 181 LYS A C 1
ATOM 1467 O O . LYS A 1 181 ? 5.840 4.476 14.265 1.00 81.50 181 LYS A O 1
ATOM 1472 N N . ALA A 1 182 ? 6.457 5.212 12.228 1.00 80.69 182 ALA A N 1
ATOM 1473 C CA . ALA A 1 182 ? 5.650 4.247 11.489 1.00 80.69 182 ALA A CA 1
ATOM 1474 C C . ALA A 1 182 ? 6.100 2.799 11.761 1.00 80.69 182 ALA A C 1
ATOM 1476 O O . ALA A 1 182 ? 5.267 1.920 11.978 1.00 80.69 182 ALA A O 1
ATOM 1477 N N . GLU A 1 183 ? 7.406 2.535 11.819 1.00 83.38 183 GLU A N 1
ATOM 1478 C CA . GLU A 1 183 ? 7.946 1.220 12.184 1.00 83.38 183 GLU A CA 1
ATOM 1479 C C . GLU A 1 183 ? 7.509 0.791 13.588 1.00 83.38 183 GLU A C 1
ATOM 1481 O O . GLU A 1 183 ? 7.025 -0.332 13.764 1.00 83.38 183 GLU A O 1
ATOM 1486 N N . MET A 1 184 ? 7.595 1.702 14.562 1.00 80.19 184 MET A N 1
ATOM 1487 C CA . MET A 1 184 ? 7.168 1.460 15.940 1.00 80.19 184 MET A CA 1
ATOM 1488 C C . MET A 1 184 ? 5.680 1.100 16.032 1.00 80.19 184 MET A C 1
ATOM 1490 O O . MET A 1 184 ? 5.321 0.175 16.762 1.00 80.19 184 MET A O 1
ATOM 1494 N N . PHE A 1 185 ? 4.812 1.765 15.262 1.00 80.75 185 PHE A N 1
ATOM 1495 C CA . PHE A 1 185 ? 3.389 1.413 15.194 1.00 80.75 185 PHE A CA 1
ATOM 1496 C C . PHE A 1 185 ? 3.191 -0.060 14.824 1.00 80.75 185 PHE A C 1
ATOM 1498 O O . PHE A 1 185 ? 2.433 -0.778 15.473 1.00 80.75 185 PHE A O 1
ATOM 1505 N N . TYR A 1 186 ? 3.913 -0.556 13.821 1.00 80.19 186 TYR A N 1
ATOM 1506 C CA . TYR A 1 186 ? 3.778 -1.950 13.419 1.00 80.19 186 TYR A CA 1
ATOM 1507 C C . TYR A 1 186 ? 4.400 -2.941 14.400 1.00 80.19 186 TYR A C 1
ATOM 1509 O O . TYR A 1 186 ? 3.911 -4.067 14.501 1.00 80.19 186 TYR A O 1
ATOM 1517 N N . VAL A 1 187 ? 5.467 -2.553 15.103 1.00 85.88 187 VAL A N 1
ATOM 1518 C CA . VAL A 1 187 ? 6.009 -3.350 16.212 1.00 85.88 187 VAL A CA 1
ATOM 1519 C C . VAL A 1 187 ? 4.937 -3.508 17.290 1.00 85.88 187 VAL A C 1
ATOM 1521 O O . VAL A 1 187 ? 4.653 -4.633 17.699 1.00 85.88 187 VAL A O 1
ATOM 1524 N N . ARG A 1 188 ? 4.266 -2.412 17.670 1.00 84.62 188 ARG A N 1
ATOM 1525 C CA . ARG A 1 188 ? 3.147 -2.433 18.624 1.00 84.62 188 ARG A CA 1
ATOM 1526 C C . ARG A 1 188 ? 1.973 -3.265 18.118 1.00 84.62 188 ARG A C 1
ATOM 1528 O O . ARG A 1 188 ? 1.503 -4.118 18.856 1.00 84.62 188 ARG A O 1
ATOM 1535 N N . LYS A 1 189 ? 1.568 -3.104 16.852 1.00 84.69 189 LYS A N 1
ATOM 1536 C CA . LYS A 1 189 ? 0.504 -3.905 16.220 1.00 84.69 189 LYS A CA 1
ATOM 1537 C C . LYS A 1 189 ? 0.814 -5.404 16.253 1.00 84.69 189 LYS A C 1
ATOM 1539 O O . LYS A 1 189 ? -0.067 -6.212 16.526 1.00 84.69 189 LYS A O 1
ATOM 1544 N N . ARG A 1 190 ? 2.067 -5.796 15.993 1.00 87.81 190 ARG A N 1
ATOM 1545 C CA . ARG A 1 190 ? 2.486 -7.202 16.085 1.00 87.81 190 ARG A CA 1
ATOM 1546 C C . ARG A 1 190 ? 2.441 -7.696 17.529 1.00 87.81 190 ARG A C 1
ATOM 1548 O O . ARG A 1 190 ? 1.918 -8.772 17.770 1.00 87.81 190 ARG A O 1
ATOM 1555 N N . ALA A 1 191 ? 2.942 -6.907 18.475 1.00 88.44 191 ALA A N 1
ATOM 1556 C CA . ALA A 1 191 ? 2.898 -7.264 19.889 1.00 88.44 191 ALA A CA 1
ATOM 1557 C C . ALA A 1 191 ? 1.453 -7.397 20.410 1.00 88.44 191 ALA A C 1
ATOM 1559 O O . ALA A 1 191 ? 1.166 -8.341 21.135 1.00 88.44 191 ALA A O 1
ATOM 1560 N N . ALA A 1 192 ? 0.548 -6.508 19.989 1.00 84.88 192 ALA A N 1
ATOM 1561 C CA . ALA A 1 192 ? -0.883 -6.565 20.289 1.00 84.88 192 ALA A CA 1
ATOM 1562 C C . ALA A 1 192 ? -1.523 -7.859 19.767 1.00 84.88 192 ALA A C 1
ATOM 1564 O O . ALA A 1 192 ? -2.236 -8.542 20.496 1.00 84.88 192 ALA A O 1
ATOM 1565 N N . ARG A 1 193 ? -1.199 -8.245 18.523 1.00 87.88 193 ARG A N 1
ATOM 1566 C CA . ARG A 1 193 ? -1.637 -9.522 17.940 1.00 87.88 193 ARG A CA 1
ATOM 1567 C C . ARG A 1 193 ? -1.177 -10.720 18.766 1.00 87.88 193 ARG A C 1
ATOM 1569 O O . ARG A 1 193 ? -1.976 -11.608 19.030 1.00 87.88 193 ARG A O 1
ATOM 1576 N N . GLU A 1 194 ? 0.091 -10.756 19.163 1.00 90.50 194 GLU A N 1
ATOM 1577 C CA . GLU A 1 194 ? 0.616 -11.880 19.946 1.00 90.50 194 GLU A CA 1
ATOM 1578 C C . GLU A 1 194 ? 0.033 -11.916 21.368 1.00 90.50 194 GLU A C 1
ATOM 1580 O O . GLU A 1 194 ? -0.278 -12.997 21.860 1.00 90.50 194 GLU A O 1
ATOM 1585 N N . ARG A 1 195 ? -0.216 -10.755 21.996 1.00 87.56 195 ARG A N 1
ATOM 1586 C CA . ARG A 1 195 ? -0.936 -10.680 23.280 1.00 87.56 195 ARG A CA 1
ATOM 1587 C C . ARG A 1 195 ? -2.357 -11.229 23.174 1.00 87.56 195 ARG A C 1
ATOM 1589 O O . ARG A 1 195 ? -2.716 -12.082 23.974 1.00 87.56 195 ARG A O 1
ATOM 1596 N N . ALA A 1 196 ? -3.118 -10.808 22.165 1.00 87.44 196 ALA A N 1
ATOM 1597 C CA . ALA A 1 196 ? -4.494 -11.269 21.967 1.00 87.44 196 ALA A CA 1
ATOM 1598 C C . ALA A 1 196 ? -4.600 -12.765 21.628 1.00 87.44 196 ALA A C 1
ATOM 1600 O O . ALA A 1 196 ? -5.606 -13.401 21.917 1.00 87.44 196 ALA A O 1
ATOM 1601 N N . LYS A 1 197 ? -3.562 -13.359 21.024 1.00 88.38 197 LYS A N 1
ATOM 1602 C CA . LYS A 1 197 ? -3.498 -14.816 20.824 1.00 88.38 197 LYS A CA 1
ATOM 1603 C C . LYS A 1 197 ? -3.199 -15.578 22.113 1.00 88.38 197 LYS A C 1
ATOM 1605 O O . LYS A 1 197 ? -3.668 -16.700 22.275 1.00 88.38 197 LYS A O 1
ATOM 1610 N N . ALA A 1 198 ? -2.366 -15.006 22.980 1.00 89.19 198 ALA A N 1
ATOM 1611 C CA . ALA A 1 198 ? -1.941 -15.645 24.220 1.00 89.1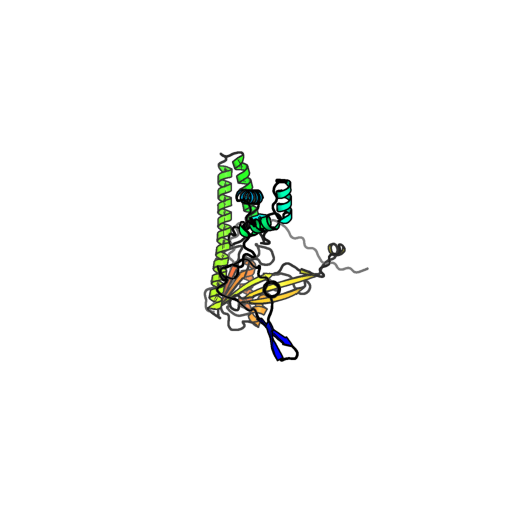9 198 ALA A CA 1
ATOM 1612 C C . ALA A 1 198 ? -3.002 -15.544 25.325 1.00 89.19 198 ALA A C 1
ATOM 1614 O O . ALA A 1 198 ? -3.164 -16.483 26.102 1.00 89.19 198 ALA A O 1
ATOM 1615 N N . ASP A 1 199 ? -3.718 -14.422 25.392 1.00 85.19 199 ASP A N 1
ATOM 1616 C CA . ASP A 1 199 ? -4.703 -14.127 26.426 1.00 85.19 199 ASP A CA 1
ATOM 1617 C C . ASP A 1 199 ? -6.064 -13.771 25.819 1.00 85.19 199 ASP A C 1
ATOM 1619 O O . ASP A 1 199 ? -6.222 -12.732 25.181 1.00 85.19 199 ASP A O 1
ATOM 1623 N N . LYS A 1 200 ? -7.069 -14.608 26.101 1.00 81.62 200 LYS A N 1
ATOM 1624 C CA . LYS A 1 200 ? -8.455 -14.393 25.661 1.00 81.62 200 LYS A CA 1
ATOM 1625 C C . LYS A 1 200 ? -9.116 -13.179 26.320 1.00 81.62 200 LYS A C 1
ATOM 1627 O O . LYS A 1 200 ? -10.104 -12.687 25.789 1.00 81.62 200 LYS A O 1
ATOM 1632 N N . SER A 1 201 ? -8.568 -12.676 27.433 1.00 84.00 201 SER A N 1
ATOM 1633 C CA . SER A 1 201 ? -9.068 -11.462 28.086 1.00 84.00 201 SER A CA 1
ATOM 1634 C C . SER A 1 201 ? -8.642 -10.167 27.387 1.00 84.00 201 SER A C 1
ATOM 1636 O O . SER A 1 201 ? -9.179 -9.091 27.682 1.00 84.00 201 SER A O 1
ATOM 1638 N N . THR A 1 202 ? -7.713 -10.274 26.432 1.00 82.94 202 THR A N 1
ATOM 1639 C CA . THR A 1 202 ? -7.200 -9.168 25.629 1.00 82.94 202 THR A CA 1
ATOM 1640 C C . THR A 1 202 ? -7.683 -9.285 24.184 1.00 82.94 202 THR A C 1
ATOM 1642 O O . THR A 1 202 ? -7.268 -10.165 23.436 1.00 82.94 202 THR A O 1
ATOM 1645 N N . LEU A 1 203 ? -8.512 -8.340 23.752 1.00 85.00 203 LEU A N 1
ATOM 1646 C CA . LEU A 1 203 ? -8.982 -8.219 22.377 1.00 85.00 203 LEU A CA 1
ATOM 1647 C C . LEU A 1 203 ? -8.127 -7.192 21.639 1.00 85.00 203 L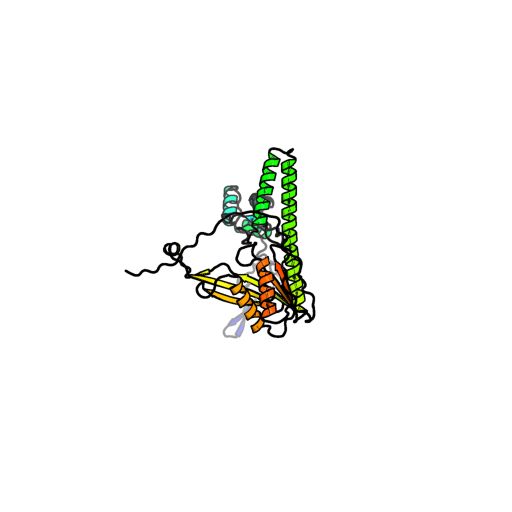EU A C 1
ATOM 1649 O O . LEU A 1 203 ? -8.057 -6.035 22.046 1.00 85.00 203 LEU A O 1
ATOM 1653 N N . ALA A 1 204 ? -7.491 -7.589 20.539 1.00 88.12 204 ALA A N 1
ATOM 1654 C CA . ALA A 1 204 ? -6.747 -6.664 19.692 1.00 88.12 204 ALA A CA 1
ATOM 1655 C C . ALA A 1 204 ? -7.402 -6.544 18.313 1.00 88.12 204 ALA A C 1
ATOM 1657 O O . ALA A 1 204 ? -7.559 -7.542 17.606 1.00 88.12 204 ALA A O 1
ATOM 1658 N N . VAL A 1 205 ? -7.766 -5.320 17.925 1.00 88.12 205 VAL A N 1
ATOM 1659 C CA . VAL A 1 205 ? -8.496 -5.036 16.681 1.00 88.12 205 VAL A CA 1
ATOM 1660 C C . VAL A 1 205 ? -7.840 -3.926 15.871 1.00 88.12 205 VAL A C 1
ATOM 1662 O O . VAL A 1 205 ? -7.253 -2.991 16.414 1.00 88.12 205 VAL A O 1
ATOM 1665 N N . ALA A 1 206 ? -7.976 -3.987 14.553 1.00 87.12 206 ALA A N 1
ATOM 1666 C CA . ALA A 1 206 ? -7.824 -2.836 13.673 1.00 87.12 206 ALA A CA 1
ATOM 1667 C C . ALA A 1 206 ? -9.132 -2.586 12.953 1.00 87.12 206 ALA A C 1
ATOM 1669 O O . ALA A 1 206 ? -9.796 -3.529 12.547 1.00 87.12 206 ALA A O 1
ATOM 1670 N N . PHE A 1 207 ? -9.473 -1.324 12.752 1.00 87.69 207 PHE A N 1
ATOM 1671 C CA . PHE A 1 207 ? -10.645 -0.979 11.975 1.00 87.69 207 PHE A CA 1
ATOM 1672 C C . PHE A 1 207 ? -10.388 0.239 11.106 1.00 87.69 207 PHE A C 1
ATOM 1674 O O . PHE A 1 207 ? -9.614 1.133 11.468 1.00 87.69 207 PHE A O 1
ATOM 1681 N N . ASP A 1 208 ? -11.025 0.236 9.946 1.00 85.94 208 ASP A N 1
ATOM 1682 C CA . ASP A 1 208 ? -10.968 1.299 8.961 1.00 85.94 208 ASP A CA 1
ATOM 1683 C C . ASP A 1 208 ? -12.250 1.341 8.126 1.00 85.94 208 ASP A C 1
ATOM 1685 O O . ASP A 1 208 ? -13.091 0.443 8.156 1.00 85.94 208 ASP A O 1
ATOM 1689 N N . PHE A 1 209 ? -12.412 2.441 7.399 1.00 86.44 209 PHE A N 1
ATOM 1690 C CA . PHE A 1 209 ? -13.387 2.512 6.326 1.00 86.44 209 PHE A CA 1
ATOM 1691 C C . PHE A 1 209 ? -12.702 2.171 5.013 1.00 86.44 209 PHE A C 1
ATOM 1693 O O . PHE A 1 209 ? -11.623 2.688 4.715 1.00 86.44 209 PHE A O 1
ATOM 1700 N N . GLN A 1 210 ? -13.381 1.379 4.191 1.00 84.50 210 GLN A N 1
ATOM 1701 C CA . GLN A 1 210 ? -13.046 1.291 2.780 1.00 84.50 210 GLN A CA 1
ATOM 1702 C C . GLN A 1 210 ? -13.280 2.649 2.096 1.00 84.50 210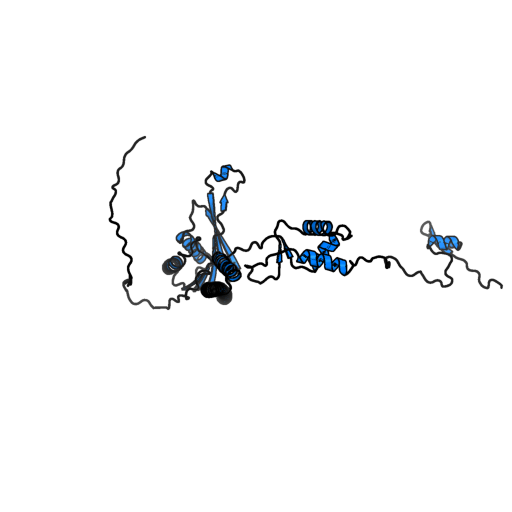 GLN A C 1
ATOM 1704 O O . GLN A 1 210 ? -14.069 3.479 2.560 1.00 84.50 210 GLN A O 1
ATOM 1709 N N . GLN A 1 211 ? -12.609 2.861 0.960 1.00 82.12 211 GLN A N 1
ATOM 1710 C CA . GLN A 1 211 ? -12.943 3.946 0.045 1.00 82.12 211 GLN A CA 1
ATOM 1711 C C . GLN A 1 211 ? -14.451 3.958 -0.249 1.00 82.12 211 GLN A C 1
ATOM 1713 O O . GLN A 1 211 ? -15.061 2.913 -0.468 1.00 82.12 211 GLN A O 1
ATOM 1718 N N . GLU A 1 212 ? -15.027 5.158 -0.240 1.00 81.94 212 GLU A N 1
ATOM 1719 C CA . GLU A 1 212 ? -16.449 5.380 -0.485 1.00 81.94 212 GLU A CA 1
ATOM 1720 C C . GLU A 1 212 ? -16.877 4.815 -1.838 1.00 81.94 212 GLU A C 1
ATOM 1722 O O . GLU A 1 212 ? -16.232 5.057 -2.860 1.00 81.94 212 GLU A O 1
ATOM 1727 N N . LEU A 1 213 ? -17.958 4.036 -1.818 1.00 86.38 213 LEU A N 1
ATOM 1728 C CA . LEU A 1 213 ? -18.486 3.365 -2.995 1.00 86.38 213 LEU A CA 1
ATOM 1729 C C . LEU A 1 213 ? -19.720 4.118 -3.475 1.00 86.38 213 LEU A C 1
ATOM 1731 O O . LEU A 1 213 ? -20.753 4.106 -2.813 1.00 86.38 213 LEU A O 1
ATOM 1735 N N . HIS A 1 214 ? -19.621 4.759 -4.634 1.00 88.69 214 HIS A N 1
ATOM 1736 C CA . HIS A 1 214 ? -20.767 5.405 -5.262 1.00 88.69 214 HIS A CA 1
ATOM 1737 C C . HIS A 1 214 ? -21.550 4.399 -6.104 1.00 88.69 214 HIS A C 1
ATOM 1739 O O . HIS A 1 214 ? -20.983 3.701 -6.951 1.00 88.69 214 HIS A O 1
ATOM 1745 N N . VAL A 1 215 ? -22.861 4.330 -5.872 1.00 88.62 215 VAL A N 1
ATOM 1746 C CA . VAL A 1 215 ? -23.774 3.440 -6.591 1.00 88.62 215 VAL A CA 1
ATOM 1747 C C . VAL A 1 215 ? -24.942 4.223 -7.214 1.00 88.62 215 VAL A C 1
ATOM 1749 O O . VAL A 1 215 ? -25.422 5.191 -6.620 1.00 88.62 215 VAL A O 1
ATOM 1752 N N . PRO A 1 216 ? -25.420 3.816 -8.407 1.00 86.44 216 PRO A N 1
ATOM 1753 C CA . PRO A 1 216 ? -24.844 2.784 -9.274 1.00 86.44 216 PRO A CA 1
ATOM 1754 C C . PRO A 1 216 ? -23.527 3.244 -9.932 1.00 86.44 216 PRO A C 1
ATOM 1756 O O . PRO A 1 216 ? -23.355 4.418 -10.263 1.00 86.44 216 PRO A O 1
ATOM 1759 N N . ASN A 1 217 ? -22.597 2.304 -10.134 1.00 82.81 217 ASN A N 1
ATOM 1760 C CA . ASN A 1 217 ? -21.346 2.554 -10.853 1.00 82.81 217 ASN A CA 1
ATOM 1761 C C . ASN A 1 217 ? -21.613 2.522 -12.364 1.00 82.81 217 ASN A C 1
ATOM 1763 O O . ASN A 1 217 ? -21.701 1.452 -12.968 1.00 82.81 217 ASN A O 1
ATOM 1767 N N . LEU A 1 218 ? -21.798 3.700 -12.949 1.00 85.69 218 LEU A N 1
ATOM 1768 C CA . LEU A 1 218 ? -22.170 3.886 -14.345 1.00 85.69 218 LEU A CA 1
ATOM 1769 C C . LEU A 1 218 ? -21.067 4.659 -15.077 1.00 85.69 218 LEU A C 1
ATOM 1771 O O . LEU A 1 218 ? -20.490 5.597 -14.535 1.00 85.69 218 LEU A O 1
ATOM 1775 N N . THR A 1 219 ? -20.789 4.275 -16.323 1.00 83.81 219 THR A N 1
ATOM 1776 C CA . THR A 1 219 ? -19.758 4.902 -17.170 1.00 83.81 219 THR A CA 1
ATOM 1777 C C . THR A 1 219 ? -20.282 6.072 -18.009 1.00 83.81 219 THR A C 1
ATOM 1779 O O . THR A 1 219 ? -19.507 6.709 -18.721 1.00 83.81 219 THR A O 1
ATOM 1782 N N . THR A 1 220 ? -21.587 6.353 -17.956 1.00 87.25 220 THR A N 1
ATOM 1783 C CA . THR A 1 220 ? -22.236 7.438 -18.707 1.00 87.25 220 THR A CA 1
ATOM 1784 C C . THR A 1 220 ? -21.890 8.802 -18.112 1.00 87.25 220 THR A C 1
ATOM 1786 O O . THR A 1 220 ? -21.923 8.975 -16.897 1.00 87.25 220 THR A O 1
ATOM 1789 N N . ASN A 1 221 ? -21.632 9.799 -18.964 1.00 85.44 221 ASN A N 1
ATOM 1790 C CA . ASN A 1 221 ? -21.290 11.158 -18.523 1.00 85.44 221 ASN A CA 1
ATOM 1791 C C . ASN A 1 221 ? -22.376 11.827 -17.664 1.00 85.44 221 ASN A C 1
ATOM 1793 O O . ASN A 1 221 ? -22.037 12.626 -16.796 1.00 85.44 221 ASN A O 1
ATOM 1797 N N . ASP A 1 222 ? -23.654 11.482 -17.848 1.00 84.38 222 ASP A N 1
ATOM 1798 C CA . ASP A 1 222 ? -24.771 12.053 -17.074 1.00 84.38 222 ASP A CA 1
ATOM 1799 C C . ASP A 1 222 ? -24.593 11.869 -15.560 1.00 84.38 222 ASP A C 1
ATOM 1801 O O . ASP A 1 222 ? -24.974 12.726 -14.766 1.00 84.38 222 ASP A O 1
ATOM 1805 N N . VAL A 1 223 ? -23.928 10.783 -15.162 1.00 84.69 223 VAL A N 1
ATOM 1806 C CA . VAL A 1 223 ? -23.645 10.416 -13.770 1.00 84.69 223 VAL A CA 1
ATOM 1807 C C . VAL A 1 223 ? -22.824 11.486 -13.059 1.00 84.69 223 VAL A C 1
ATOM 1809 O O . VAL A 1 223 ? -23.008 11.693 -11.866 1.00 84.69 223 VAL A O 1
ATOM 1812 N N . PHE A 1 224 ? -21.966 12.205 -13.788 1.00 78.62 224 PHE A N 1
ATOM 1813 C CA . PHE A 1 224 ? -21.175 13.308 -13.243 1.00 78.62 224 PHE A CA 1
ATOM 1814 C C . PHE A 1 224 ? -22.050 14.463 -12.729 1.00 78.62 224 PHE A C 1
ATOM 1816 O O . PHE A 1 224 ? -21.667 15.164 -11.795 1.00 78.62 224 PHE A O 1
ATOM 1823 N N . TYR A 1 225 ? -23.231 14.654 -13.323 1.00 86.56 225 TYR A N 1
ATOM 1824 C CA . TYR A 1 225 ? -24.185 15.696 -12.939 1.00 86.56 225 TYR A CA 1
ATOM 1825 C C . TYR A 1 225 ? -25.266 15.191 -11.978 1.00 86.56 225 TYR A C 1
ATOM 1827 O O . TYR A 1 225 ? -26.056 15.983 -11.462 1.00 86.56 225 TYR A O 1
ATOM 1835 N N . CYS A 1 226 ? -25.310 13.885 -11.720 1.00 83.50 226 CYS A N 1
ATOM 1836 C CA . CYS A 1 226 ? -26.249 13.279 -10.793 1.00 83.50 226 CYS A CA 1
ATOM 1837 C C . CYS A 1 226 ? -25.603 13.059 -9.424 1.00 83.50 226 CYS A C 1
ATOM 1839 O O . CYS A 1 226 ? -24.439 12.684 -9.303 1.00 83.50 226 CYS A O 1
ATOM 1841 N N . ARG A 1 227 ? -26.392 13.225 -8.360 1.00 84.50 227 ARG A N 1
ATOM 1842 C CA . ARG A 1 227 ? -25.969 12.798 -7.027 1.00 84.50 227 ARG A CA 1
ATOM 1843 C C . ARG A 1 227 ? -26.013 11.273 -6.962 1.00 84.50 227 ARG A C 1
ATOM 1845 O O . ARG A 1 227 ? -27.090 10.688 -7.054 1.00 84.50 227 ARG A O 1
ATOM 1852 N N . GLN A 1 228 ? -24.853 10.647 -6.805 1.00 87.81 228 GLN A N 1
ATOM 1853 C CA . GLN A 1 228 ? -24.757 9.207 -6.579 1.00 87.81 228 GLN A CA 1
ATOM 1854 C C . GLN A 1 228 ? -24.973 8.883 -5.100 1.00 87.81 228 GLN A C 1
ATOM 1856 O O . GLN A 1 228 ? -24.533 9.639 -4.233 1.00 87.81 228 GLN A O 1
ATOM 1861 N N . LEU A 1 229 ? -25.616 7.744 -4.825 1.00 89.94 229 LEU A N 1
ATOM 1862 C CA . LEU A 1 229 ? -25.765 7.244 -3.464 1.00 89.94 229 LEU A CA 1
ATOM 1863 C C . LEU A 1 229 ? -24.406 6.738 -2.980 1.00 89.94 229 LEU A C 1
ATOM 1865 O O . LEU A 1 229 ? -23.768 5.915 -3.641 1.00 89.94 229 LEU A O 1
ATOM 1869 N N . SER A 1 230 ? -23.973 7.217 -1.821 1.00 90.69 230 SER A N 1
ATOM 1870 C CA . SER A 1 230 ? -22.760 6.732 -1.172 1.00 90.69 230 SER A CA 1
ATOM 1871 C C . SER A 1 230 ? -23.055 5.531 -0.284 1.00 90.69 230 SER A C 1
ATOM 1873 O O . SER A 1 230 ? -23.874 5.608 0.630 1.00 90.69 230 SER A O 1
ATOM 1875 N N . VAL A 1 231 ? -22.335 4.439 -0.520 1.00 92.06 231 VAL A N 1
ATOM 1876 C CA . VAL A 1 231 ? -22.300 3.259 0.343 1.00 92.06 231 VAL A CA 1
ATOM 1877 C C . VAL A 1 231 ? -20.991 3.256 1.122 1.00 92.06 231 VAL A C 1
ATOM 1879 O O . VAL A 1 231 ? -19.898 3.475 0.587 1.00 92.06 231 VAL A O 1
ATOM 1882 N N . HIS A 1 232 ? -21.114 3.025 2.419 1.00 90.94 232 HIS A N 1
ATOM 1883 C CA . HIS A 1 232 ? -20.028 2.958 3.375 1.00 90.94 232 HIS A CA 1
ATOM 1884 C C . HIS A 1 232 ? -19.798 1.500 3.782 1.00 90.94 232 HIS A C 1
ATOM 1886 O O . HIS A 1 232 ? -20.741 0.747 4.013 1.00 90.94 232 HIS A O 1
ATOM 1892 N N . SER A 1 233 ? -18.524 1.109 3.862 1.00 91.44 233 SER A N 1
ATOM 1893 C CA . SER A 1 233 ? -18.100 -0.198 4.364 1.00 91.44 233 SER A CA 1
ATOM 1894 C C . SER A 1 233 ? -17.067 0.013 5.461 1.00 91.44 233 SER A C 1
ATOM 1896 O O . SER A 1 233 ? -15.977 0.527 5.196 1.00 91.44 233 SER A O 1
ATOM 1898 N N . PHE A 1 234 ? -17.431 -0.342 6.688 1.00 91.06 234 PHE A N 1
ATOM 1899 C CA . PHE A 1 234 ? -16.572 -0.271 7.864 1.00 91.06 234 PHE A CA 1
ATOM 1900 C C . PHE A 1 234 ? -16.091 -1.671 8.231 1.00 91.06 234 PHE A C 1
ATOM 1902 O O . PHE A 1 234 ? -16.901 -2.560 8.495 1.00 91.06 234 PHE A O 1
ATOM 1909 N N . ASN A 1 235 ? -14.776 -1.865 8.246 1.00 91.31 235 ASN A N 1
ATOM 1910 C CA . ASN A 1 235 ? -14.157 -3.160 8.491 1.00 91.31 235 ASN A CA 1
ATOM 1911 C C . ASN A 1 235 ? -13.547 -3.188 9.888 1.00 91.31 235 ASN A C 1
ATOM 1913 O O . ASN A 1 235 ? -12.827 -2.269 10.271 1.00 91.31 235 ASN A O 1
ATOM 1917 N N . ILE A 1 236 ? -13.774 -4.274 10.621 1.00 91.06 236 ILE A N 1
ATOM 1918 C CA . ILE A 1 236 ? -13.102 -4.587 11.880 1.00 91.06 236 ILE A CA 1
ATOM 1919 C C . ILE A 1 236 ? -12.354 -5.904 11.691 1.00 91.06 236 ILE A C 1
ATOM 1921 O O . ILE A 1 236 ? -12.951 -6.957 11.492 1.00 91.06 236 ILE A O 1
ATOM 1925 N N . HIS A 1 237 ? -11.033 -5.835 11.771 1.00 90.31 237 HIS A N 1
ATOM 1926 C CA . HIS A 1 237 ? -10.123 -6.968 11.750 1.00 90.31 237 HIS A CA 1
ATOM 1927 C C . HIS A 1 237 ? -9.701 -7.319 13.169 1.00 90.31 237 HIS A C 1
ATOM 1929 O O . HIS A 1 237 ? -9.025 -6.540 13.842 1.00 90.31 237 HIS A O 1
ATOM 1935 N N . GLU A 1 238 ? -10.056 -8.516 13.600 1.00 90.31 238 GLU A N 1
ATOM 1936 C CA . GLU A 1 238 ? -9.694 -9.070 14.892 1.00 90.31 238 GLU A CA 1
ATOM 1937 C C . GLU A 1 238 ? -8.398 -9.883 14.773 1.00 90.31 238 GLU A C 1
ATOM 1939 O O . GLU A 1 238 ? -8.303 -10.819 13.983 1.00 90.31 238 GLU A O 1
ATOM 1944 N N . PHE A 1 239 ? -7.365 -9.536 15.542 1.00 87.44 239 PHE A N 1
ATOM 1945 C CA . PHE A 1 239 ? -6.038 -10.133 15.363 1.00 87.44 239 PHE A CA 1
ATOM 1946 C C . PHE A 1 239 ? -5.853 -11.511 16.010 1.00 87.44 239 PHE A C 1
ATOM 1948 O O . PHE A 1 239 ? -4.960 -12.249 15.572 1.00 87.44 239 PHE A O 1
ATOM 1955 N N . GLY A 1 240 ? -6.627 -11.814 17.058 1.00 84.75 240 GLY A N 1
ATOM 1956 C CA . GLY A 1 240 ? -6.537 -13.052 17.836 1.00 84.75 240 GLY A CA 1
ATOM 1957 C C . GLY A 1 240 ? -7.064 -14.253 17.054 1.00 84.75 240 GLY A C 1
ATOM 1958 O O . GLY A 1 240 ? -6.306 -15.181 16.778 1.00 84.75 240 GLY A O 1
ATOM 1959 N N . GLY A 1 241 ? -8.333 -14.188 16.645 1.00 83.25 241 GLY A N 1
ATOM 1960 C CA . GLY A 1 241 ? -9.016 -15.195 15.830 1.00 83.25 241 GLY A CA 1
ATOM 1961 C C . GLY A 1 241 ? -8.852 -15.039 14.315 1.00 83.25 241 GLY A C 1
ATOM 1962 O O . GLY A 1 241 ? -9.292 -15.914 13.579 1.00 83.25 241 GLY A O 1
ATOM 1963 N N . ASP A 1 242 ? -8.209 -13.963 13.845 1.00 85.56 242 ASP A N 1
ATOM 1964 C CA . ASP A 1 242 ? -8.050 -13.633 12.414 1.00 85.56 242 ASP A CA 1
ATOM 1965 C C . ASP A 1 242 ? -9.393 -13.430 11.679 1.00 85.56 242 ASP A C 1
ATOM 1967 O O . ASP A 1 242 ? -9.500 -13.624 10.468 1.00 85.56 242 ASP A O 1
ATOM 1971 N N . ASN A 1 243 ? -10.427 -13.020 12.421 1.00 90.88 243 ASN A N 1
ATOM 1972 C CA . ASN A 1 243 ? -11.764 -12.766 11.895 1.00 90.88 243 ASN A CA 1
ATOM 1973 C C . ASN A 1 243 ? -11.891 -11.348 11.325 1.00 90.88 243 ASN A C 1
ATOM 1975 O O . ASN A 1 243 ? -11.237 -10.402 11.778 1.00 90.88 243 ASN A O 1
ATOM 1979 N N . VAL A 1 244 ? -12.787 -11.191 10.350 1.00 92.75 244 VAL A N 1
ATOM 1980 C CA . VAL A 1 244 ? -13.106 -9.901 9.728 1.00 92.75 244 VAL A CA 1
ATOM 1981 C C . VAL A 1 244 ? -14.608 -9.671 9.776 1.00 92.75 244 VAL A C 1
ATOM 1983 O O . VAL A 1 244 ? -15.380 -10.498 9.298 1.00 92.75 244 VAL A O 1
ATOM 1986 N N . TYR A 1 245 ? -15.007 -8.527 10.319 1.00 93.38 245 TYR A N 1
ATOM 1987 C CA . TYR A 1 245 ? -16.397 -8.108 10.443 1.00 93.38 245 TYR A CA 1
ATOM 1988 C C . TYR A 1 245 ? -16.613 -6.864 9.593 1.00 93.38 245 TYR A C 1
ATOM 1990 O O . TYR A 1 245 ? -15.860 -5.898 9.709 1.00 93.38 245 TYR A O 1
ATOM 1998 N N . ILE A 1 246 ? -17.631 -6.891 8.737 1.00 94.00 246 ILE A N 1
ATOM 1999 C CA . ILE A 1 246 ? -17.898 -5.825 7.773 1.00 94.00 246 ILE A CA 1
ATOM 2000 C C . ILE A 1 246 ? -19.295 -5.268 8.032 1.00 94.00 246 ILE A C 1
ATOM 2002 O O . ILE A 1 246 ? -20.283 -5.996 7.964 1.00 94.00 246 ILE A O 1
ATOM 2006 N N . TYR A 1 247 ? -19.367 -3.968 8.296 1.00 93.00 247 TYR A N 1
ATOM 2007 C CA . TYR A 1 247 ? -20.610 -3.219 8.428 1.00 93.00 247 TYR A CA 1
ATOM 2008 C C . TYR A 1 247 ? -20.826 -2.413 7.154 1.00 93.00 247 TYR A C 1
ATOM 2010 O O . TYR A 1 247 ? -20.043 -1.514 6.845 1.00 93.00 247 TYR A O 1
ATOM 2018 N N . THR A 1 248 ? -21.882 -2.742 6.414 1.00 93.31 248 THR A N 1
ATOM 2019 C CA . THR A 1 248 ? -22.262 -2.035 5.187 1.00 93.31 248 THR A CA 1
ATOM 2020 C C . THR A 1 248 ? -23.565 -1.286 5.398 1.00 93.31 248 THR A C 1
ATOM 2022 O O . THR A 1 248 ? -24.532 -1.839 5.915 1.00 93.31 248 THR A O 1
ATOM 2025 N N . TYR A 1 249 ? -23.569 -0.010 5.032 1.00 93.06 249 TYR A N 1
ATOM 2026 C CA . TYR A 1 249 ? -24.727 0.871 5.142 1.00 93.06 249 TYR A CA 1
ATOM 2027 C C . TYR A 1 249 ? -24.568 2.040 4.169 1.00 93.06 249 TYR A C 1
ATOM 2029 O O . TYR A 1 249 ? -23.459 2.356 3.742 1.00 93.06 249 TYR A O 1
ATOM 2037 N N . ASP A 1 250 ? -25.665 2.671 3.781 1.00 92.38 250 ASP A N 1
ATOM 2038 C CA . ASP A 1 250 ? -25.658 3.810 2.865 1.00 92.38 250 ASP A CA 1
ATOM 2039 C C . ASP A 1 250 ? -25.808 5.153 3.605 1.00 92.38 250 ASP A C 1
ATOM 2041 O O . ASP A 1 250 ? -26.126 5.195 4.798 1.00 92.38 250 ASP A O 1
ATOM 2045 N N . GLU A 1 251 ? -25.592 6.262 2.888 1.00 89.94 251 GLU A N 1
ATOM 2046 C CA . GLU A 1 251 ? -25.648 7.624 3.445 1.00 89.94 251 GLU A CA 1
ATOM 2047 C C . GLU A 1 251 ? -27.004 8.009 4.071 1.00 89.94 251 GLU A C 1
ATOM 2049 O O . GLU A 1 251 ? -27.060 8.981 4.830 1.00 89.94 251 GLU A O 1
ATOM 2054 N N . THR A 1 252 ? -28.094 7.279 3.786 1.00 90.56 252 THR A N 1
ATOM 2055 C CA . THR A 1 252 ? -29.405 7.507 4.423 1.00 90.56 252 THR A CA 1
ATOM 2056 C C . THR A 1 252 ? -29.495 6.899 5.821 1.00 90.56 252 THR A C 1
ATOM 2058 O O . THR A 1 252 ? -30.244 7.404 6.657 1.00 90.56 252 THR A O 1
ATOM 2061 N N . THR A 1 253 ? -28.706 5.857 6.096 1.00 90.00 253 THR A N 1
ATOM 2062 C CA . THR A 1 253 ? -28.694 5.150 7.382 1.00 90.00 253 THR A CA 1
ATOM 2063 C C . THR A 1 253 ? -27.763 5.828 8.382 1.00 90.00 253 THR A C 1
ATOM 2065 O O . THR A 1 253 ? -28.108 6.008 9.549 1.00 90.00 253 THR A O 1
ATOM 2068 N N . GLY A 1 254 ? -26.570 6.210 7.934 1.00 86.00 254 GLY A N 1
ATOM 2069 C CA . GLY A 1 254 ? -25.533 6.761 8.796 1.00 86.00 254 GLY A CA 1
ATOM 2070 C C . GLY A 1 254 ? -24.441 7.441 7.988 1.00 86.00 254 GLY A C 1
ATOM 2071 O O . GLY A 1 254 ? -24.358 7.295 6.770 1.00 86.00 254 GLY A O 1
ATOM 2072 N N . LYS A 1 255 ? -23.583 8.199 8.669 1.00 83.75 255 LYS A N 1
ATOM 2073 C CA . LYS A 1 255 ? -22.450 8.878 8.030 1.00 83.75 255 LYS A CA 1
ATOM 2074 C C . LYS A 1 255 ? -21.164 8.124 8.366 1.00 83.75 255 LYS A C 1
ATOM 2076 O O . LYS A 1 255 ? -21.148 6.907 8.491 1.00 83.75 255 LYS A O 1
ATOM 2081 N N . ARG A 1 256 ? -20.042 8.829 8.469 1.00 82.38 256 ARG A N 1
ATOM 2082 C CA . ARG A 1 256 ? -18.744 8.284 8.907 1.00 82.38 256 ARG A CA 1
ATOM 2083 C C . ARG A 1 256 ?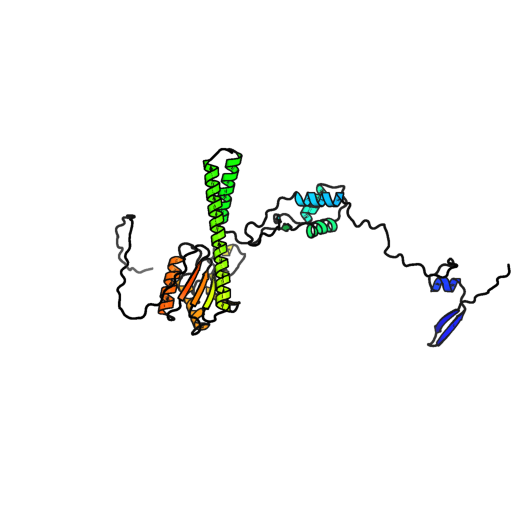 -18.266 8.994 10.173 1.00 82.38 256 ARG A C 1
ATOM 2085 O O . ARG A 1 256 ? -17.078 9.253 10.346 1.00 82.38 256 ARG A O 1
ATOM 2092 N N . GLY A 1 257 ? -19.221 9.414 11.001 1.00 80.56 257 GLY A N 1
ATOM 2093 C CA . GLY A 1 257 ? -18.969 10.143 12.231 1.00 80.56 257 GLY A CA 1
ATOM 2094 C C . GLY A 1 257 ? -18.444 9.234 13.338 1.00 80.56 257 GLY A C 1
ATOM 2095 O O . GLY A 1 257 ? -18.507 8.008 13.264 1.00 80.56 257 GLY A O 1
ATOM 2096 N N . PHE A 1 258 ? -17.945 9.850 14.407 1.00 77.75 258 PHE A N 1
ATOM 2097 C CA . PHE A 1 258 ? -17.472 9.110 15.576 1.00 77.75 258 PHE A CA 1
ATOM 2098 C C . PHE A 1 258 ? -18.577 8.295 16.248 1.00 77.75 258 PHE A C 1
ATOM 2100 O O . PHE A 1 258 ? -18.300 7.213 16.754 1.00 77.75 258 PHE A O 1
ATOM 2107 N N . ASP A 1 259 ? -19.815 8.792 16.233 1.00 81.25 259 ASP A N 1
ATOM 2108 C CA . ASP A 1 259 ? -20.969 8.072 16.767 1.00 81.25 259 ASP A CA 1
ATOM 2109 C C . ASP A 1 259 ? -21.285 6.803 15.980 1.00 81.25 259 ASP A C 1
ATOM 2111 O O . ASP A 1 259 ? -21.571 5.776 16.597 1.00 81.25 259 ASP A O 1
ATOM 2115 N N . ASP A 1 260 ? -21.174 6.854 14.650 1.00 84.94 260 ASP A N 1
ATOM 2116 C CA . ASP A 1 260 ? -21.367 5.689 13.782 1.00 84.94 260 ASP A CA 1
ATOM 2117 C C . ASP A 1 260 ? -20.315 4.621 14.122 1.00 84.94 260 ASP A C 1
ATOM 2119 O O . ASP A 1 260 ? -20.644 3.470 14.409 1.00 84.94 260 ASP A O 1
ATOM 2123 N N . VAL A 1 261 ? -19.041 5.031 14.197 1.00 84.50 261 VAL A N 1
ATOM 2124 C CA . VAL A 1 261 ? -17.922 4.147 14.561 1.00 84.50 261 VAL A CA 1
ATOM 2125 C C . VAL A 1 261 ? -18.101 3.557 15.958 1.00 84.50 261 VAL A C 1
ATOM 2127 O O . VAL A 1 261 ? -17.958 2.349 16.136 1.00 84.50 261 VAL A O 1
ATOM 2130 N N . ALA A 1 262 ? -18.439 4.382 16.950 1.00 83.19 262 ALA A N 1
ATOM 2131 C CA . ALA A 1 262 ? -18.651 3.922 18.318 1.00 83.19 262 ALA A CA 1
ATOM 2132 C C . ALA A 1 262 ? -19.816 2.928 18.405 1.00 83.19 262 ALA A C 1
ATOM 2134 O O . ALA A 1 262 ? -19.702 1.929 19.107 1.00 83.19 262 ALA A O 1
ATOM 2135 N N . SER A 1 263 ? -20.906 3.162 17.669 1.00 86.69 263 SER A N 1
ATOM 2136 C CA . SER A 1 263 ? -22.070 2.268 17.649 1.00 86.69 263 SER A CA 1
ATOM 2137 C C . SER A 1 263 ? -21.732 0.916 17.020 1.00 86.69 263 SER A C 1
ATOM 2139 O O . SER A 1 263 ? -22.081 -0.120 17.582 1.00 86.69 263 SER A O 1
ATOM 2141 N N . MET A 1 264 ? -20.988 0.908 15.909 1.00 89.31 264 MET A N 1
ATOM 2142 C CA . MET A 1 264 ? -20.525 -0.328 15.264 1.00 89.31 264 MET A CA 1
ATOM 2143 C C . MET A 1 264 ? -19.537 -1.106 16.141 1.00 89.31 264 MET A C 1
ATOM 2145 O O . MET A 1 264 ? -19.653 -2.323 16.263 1.00 89.31 264 MET A O 1
ATOM 2149 N N . LEU A 1 265 ? -18.595 -0.419 16.796 1.00 85.81 265 LEU A N 1
ATOM 2150 C CA . LEU A 1 265 ? -17.660 -1.046 17.737 1.00 85.81 265 LEU A CA 1
ATOM 2151 C C . LEU A 1 265 ? -18.376 -1.606 18.968 1.00 85.81 265 LEU A C 1
ATOM 2153 O O . LEU A 1 265 ? -18.049 -2.696 19.428 1.00 85.81 265 LEU A O 1
ATOM 2157 N N . HIS A 1 266 ? -19.354 -0.874 19.493 1.00 84.75 266 HIS A N 1
ATOM 2158 C CA . HIS A 1 266 ? -20.155 -1.315 20.625 1.00 84.75 266 HIS A CA 1
ATOM 2159 C C . HIS A 1 266 ? -20.979 -2.555 20.270 1.00 84.75 266 HIS A C 1
ATOM 2161 O O . HIS A 1 266 ? -20.909 -3.553 20.982 1.00 84.75 266 HIS A O 1
ATOM 2167 N N . HIS A 1 267 ? -21.680 -2.533 19.131 1.00 90.25 267 HIS A N 1
ATOM 2168 C CA . HIS A 1 267 ? -22.392 -3.699 18.610 1.00 90.25 267 HIS A CA 1
ATOM 2169 C C . HIS A 1 267 ? -21.451 -4.895 18.419 1.00 90.25 267 HIS A C 1
ATOM 2171 O O . HIS A 1 267 ? -21.772 -6.002 18.844 1.00 90.25 267 HIS A O 1
ATOM 2177 N N . PHE A 1 268 ? -20.274 -4.677 17.826 1.00 90.19 268 PHE A N 1
ATOM 2178 C CA . PHE A 1 268 ? -19.255 -5.709 17.650 1.00 90.19 268 PHE A CA 1
ATOM 2179 C C . PHE A 1 268 ? -18.854 -6.354 18.987 1.00 90.19 268 PHE A C 1
ATOM 2181 O O . PHE A 1 268 ? -18.919 -7.573 19.125 1.00 90.19 268 PHE A O 1
ATOM 2188 N N . ILE A 1 269 ? -18.491 -5.551 19.988 1.00 85.25 269 ILE A N 1
ATOM 2189 C CA . ILE A 1 269 ? -18.043 -6.072 21.285 1.00 85.25 269 ILE A CA 1
ATOM 2190 C C . ILE A 1 269 ? -19.181 -6.800 22.001 1.00 85.25 269 ILE A C 1
ATOM 2192 O O . ILE A 1 269 ? -18.986 -7.920 22.451 1.00 85.25 269 ILE A O 1
ATOM 2196 N N . GLN A 1 270 ? -20.384 -6.227 22.048 1.00 85.00 270 GLN A N 1
ATOM 2197 C CA . GLN A 1 270 ? -21.514 -6.861 22.733 1.00 85.00 270 GLN A CA 1
ATOM 2198 C C . GLN A 1 270 ? -21.981 -8.158 22.066 1.00 85.00 270 GLN A C 1
ATOM 2200 O O . GLN A 1 270 ? -22.423 -9.074 22.751 1.00 85.00 270 GLN A O 1
ATOM 2205 N N . THR A 1 271 ? -21.895 -8.243 20.738 1.00 88.75 271 THR A N 1
ATOM 2206 C CA . THR A 1 271 ? -22.384 -9.412 19.996 1.00 88.75 271 THR A CA 1
ATOM 2207 C C . THR A 1 271 ? -21.405 -10.577 20.070 1.00 88.75 271 THR A C 1
ATOM 2209 O O . THR A 1 271 ? -21.826 -11.720 20.224 1.00 88.75 271 THR A O 1
ATOM 2212 N N . TYR A 1 272 ? -20.105 -10.298 19.942 1.00 86.88 272 TYR A N 1
ATOM 2213 C CA . TYR A 1 272 ? -19.088 -11.343 19.798 1.00 86.88 272 TYR A CA 1
ATOM 2214 C C . TYR A 1 272 ? -18.252 -11.567 21.066 1.00 86.88 272 TYR A C 1
ATOM 2216 O O . TYR A 1 272 ? -17.639 -12.622 21.195 1.00 86.88 272 TYR A O 1
ATOM 2224 N N . TYR A 1 273 ? -18.234 -10.606 21.997 1.00 83.00 273 TYR A N 1
ATOM 2225 C CA . TYR A 1 273 ? -17.373 -10.602 23.188 1.00 83.00 273 TYR A CA 1
ATOM 2226 C C . TYR A 1 273 ? -18.060 -10.048 24.462 1.00 83.00 273 TYR A C 1
ATOM 2228 O O . TYR A 1 273 ? -17.482 -9.186 25.128 1.00 83.00 273 TYR A O 1
ATOM 2236 N N . PRO A 1 274 ? -19.275 -10.503 24.831 1.00 63.78 274 PRO A N 1
ATOM 2237 C CA . PRO A 1 274 ? -20.042 -9.903 25.927 1.00 63.78 274 PRO A CA 1
ATOM 2238 C C . PRO A 1 274 ? -19.396 -10.033 27.319 1.00 63.78 274 PRO A C 1
ATOM 2240 O O . PRO A 1 274 ? -19.481 -9.082 28.090 1.00 63.78 274 PRO A O 1
ATOM 2243 N N . ASP A 1 275 ? -18.719 -11.149 27.629 1.00 67.44 275 ASP A N 1
ATOM 2244 C CA . ASP A 1 275 ? -18.247 -11.448 29.000 1.00 67.44 275 ASP A CA 1
ATOM 2245 C C . ASP A 1 275 ? -16.740 -11.763 29.114 1.00 67.44 275 ASP A C 1
ATOM 2247 O O . ASP A 1 275 ? -16.199 -11.867 30.218 1.00 67.44 275 ASP A O 1
ATOM 2251 N N . ASP A 1 276 ? -16.035 -11.891 27.986 1.00 68.38 276 ASP A N 1
ATOM 2252 C CA . ASP A 1 276 ? -14.673 -12.442 27.966 1.00 68.38 276 ASP A CA 1
ATOM 2253 C C . ASP A 1 276 ? -13.562 -11.381 27.933 1.00 68.38 276 ASP A C 1
ATOM 2255 O O . ASP A 1 276 ? -12.418 -11.682 28.274 1.00 68.38 276 ASP A O 1
ATOM 2259 N N . VAL A 1 277 ? -13.861 -10.132 27.557 1.00 71.38 277 VAL A N 1
ATOM 2260 C CA . VAL A 1 277 ? -12.834 -9.120 27.250 1.00 71.38 277 VAL A CA 1
ATOM 2261 C C . VAL A 1 277 ? -12.707 -8.077 28.357 1.00 71.38 277 VAL A C 1
ATOM 2263 O O . VAL A 1 277 ? -13.627 -7.314 28.636 1.00 71.38 277 VAL A O 1
ATOM 2266 N N . LYS A 1 278 ? -11.510 -7.980 28.942 1.00 73.44 278 LYS A N 1
ATOM 2267 C CA . LYS A 1 278 ? -11.149 -6.976 29.962 1.00 73.44 278 LYS A CA 1
ATOM 2268 C C . LYS A 1 278 ? -10.294 -5.847 29.391 1.00 73.44 278 LYS A C 1
ATOM 2270 O O . LYS A 1 278 ? -10.269 -4.730 29.922 1.00 73.44 278 LYS A O 1
ATOM 2275 N N . HIS A 1 279 ? -9.577 -6.131 28.308 1.00 76.50 279 HIS A N 1
ATOM 2276 C CA . HIS A 1 279 ? -8.634 -5.213 27.685 1.00 76.50 279 HIS A CA 1
ATOM 2277 C C . HIS A 1 279 ? -8.871 -5.154 26.179 1.00 76.50 279 HIS A C 1
ATOM 2279 O O . HIS A 1 279 ? -8.824 -6.179 25.507 1.00 76.50 279 HIS A O 1
ATOM 2285 N N . LEU A 1 280 ? -9.100 -3.953 25.646 1.00 79.38 280 LEU A N 1
ATOM 2286 C CA . LEU A 1 280 ? -9.234 -3.723 24.209 1.00 79.38 280 LEU A CA 1
ATOM 2287 C C . LEU A 1 280 ? -8.049 -2.897 23.708 1.00 79.38 280 LEU A C 1
ATOM 2289 O O . LEU A 1 280 ? -7.879 -1.738 24.084 1.00 79.38 280 LEU A O 1
ATOM 2293 N N . GLU A 1 281 ? -7.253 -3.476 22.817 1.00 78.88 281 GLU A N 1
ATOM 2294 C CA . GLU A 1 281 ? -6.179 -2.795 22.102 1.00 78.88 281 GLU A CA 1
ATOM 2295 C C . GLU A 1 281 ? -6.602 -2.516 20.658 1.00 78.88 281 GLU A C 1
ATOM 2297 O O . GLU A 1 281 ? -6.726 -3.416 19.829 1.00 78.88 281 GLU A O 1
ATOM 2302 N N . SER A 1 282 ? -6.790 -1.246 20.324 1.00 77.12 282 SER A N 1
ATOM 2303 C CA . SER A 1 282 ? -7.150 -0.820 18.976 1.00 77.12 282 SER A CA 1
ATOM 2304 C C . SER A 1 282 ? -5.947 -0.239 18.233 1.00 77.12 282 SER A C 1
ATOM 2306 O O . SER A 1 282 ? -5.211 0.614 18.733 1.00 77.12 282 SER A O 1
ATOM 2308 N N . CYS A 1 283 ? -5.738 -0.708 17.007 1.00 71.88 283 CYS A N 1
ATOM 2309 C CA . CYS A 1 283 ? -4.707 -0.233 16.093 1.00 71.88 283 CYS A CA 1
ATOM 2310 C C . CYS A 1 283 ? -5.382 0.396 14.874 1.00 71.88 283 CYS A C 1
ATOM 2312 O O . CYS A 1 283 ? -5.805 -0.324 13.973 1.00 71.88 283 CYS A O 1
ATOM 2314 N N . THR A 1 284 ? -5.468 1.723 14.812 1.00 66.06 284 THR A N 1
ATOM 2315 C CA . THR A 1 284 ? -6.143 2.412 13.700 1.00 66.06 284 THR A CA 1
ATOM 2316 C C . THR A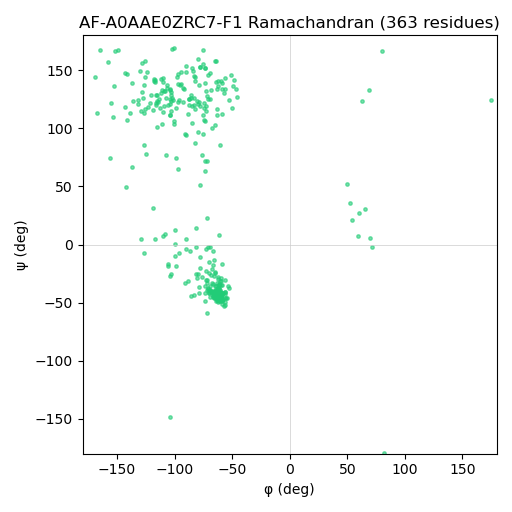 1 284 ? -5.167 3.283 12.922 1.00 66.06 284 THR A C 1
ATOM 2318 O O . THR A 1 284 ? -4.242 3.884 13.474 1.00 66.06 284 THR A O 1
ATOM 2321 N N . VAL A 1 285 ? -5.331 3.302 11.599 1.00 54.00 285 VAL A N 1
ATOM 2322 C CA . VAL A 1 285 ? -4.442 4.050 10.698 1.00 54.00 285 VAL A CA 1
ATOM 2323 C C . VAL A 1 285 ? -4.967 5.467 10.474 1.00 54.00 285 VAL A C 1
ATOM 2325 O O . VAL A 1 285 ? -4.172 6.400 10.400 1.00 54.00 285 VAL A O 1
ATOM 2328 N N . THR A 1 286 ? -6.290 5.645 10.461 1.00 51.44 286 THR A N 1
ATOM 2329 C CA . THR A 1 286 ? -6.950 6.954 10.413 1.00 51.44 286 THR A CA 1
ATOM 2330 C C . THR A 1 286 ? -8.439 6.778 10.678 1.00 51.44 286 THR A C 1
ATOM 2332 O O . THR A 1 286 ? -9.037 5.819 10.198 1.00 51.44 286 THR A O 1
ATOM 2335 N N . LEU A 1 287 ? -9.050 7.728 11.376 1.00 49.12 287 LEU A N 1
ATOM 2336 C CA . LEU A 1 287 ? -10.501 7.855 11.442 1.00 49.12 287 LEU A CA 1
ATOM 2337 C C . LEU A 1 287 ? -10.925 8.987 10.510 1.00 49.12 287 LEU A C 1
ATOM 2339 O O . LEU A 1 287 ? -10.399 10.092 10.609 1.00 49.12 287 LEU A O 1
ATOM 2343 N N . ALA A 1 288 ? -11.856 8.700 9.600 1.00 37.53 288 ALA A N 1
ATOM 2344 C CA . ALA A 1 288 ? -12.597 9.709 8.838 1.00 37.53 288 ALA A CA 1
ATOM 2345 C C . ALA A 1 288 ? -11.748 10.769 8.092 1.00 37.53 288 ALA A C 1
ATOM 2347 O O . ALA A 1 288 ? -12.149 11.926 7.996 1.00 37.53 288 ALA A O 1
ATOM 2348 N N . GLY A 1 289 ? -10.580 10.392 7.555 1.00 36.28 289 GLY A N 1
ATOM 2349 C CA . GLY A 1 289 ? -9.793 11.252 6.656 1.00 36.28 289 GLY A CA 1
ATOM 2350 C C . GLY A 1 289 ? -9.137 12.483 7.296 1.00 36.28 289 GLY A C 1
ATOM 2351 O O . GLY A 1 289 ? -8.522 13.267 6.578 1.00 36.28 289 GLY A O 1
ATOM 2352 N N . ASP A 1 290 ? -9.215 12.650 8.619 1.00 39.41 290 ASP A N 1
ATOM 2353 C CA . ASP A 1 290 ? -8.730 13.849 9.304 1.00 39.41 290 ASP A CA 1
ATOM 2354 C C . ASP A 1 290 ? -7.814 13.489 10.484 1.00 39.41 290 ASP A C 1
ATOM 2356 O O . ASP A 1 290 ? -8.224 12.879 11.473 1.00 39.41 290 ASP A O 1
ATOM 2360 N N . LYS A 1 291 ? -6.536 13.872 10.376 1.00 41.97 291 LYS A N 1
ATOM 2361 C CA . LYS A 1 291 ? -5.504 13.603 11.393 1.00 41.97 291 LYS A CA 1
ATOM 2362 C C . LYS A 1 291 ? -5.711 14.412 12.677 1.00 41.97 291 LYS A C 1
ATOM 2364 O O . LYS A 1 291 ? -5.112 14.077 13.688 1.00 41.97 291 LYS A O 1
ATOM 2369 N N . THR A 1 292 ? -6.549 15.451 12.656 1.00 39.16 292 THR A N 1
ATOM 2370 C CA . THR A 1 292 ? -6.791 16.339 13.812 1.00 39.16 292 THR A CA 1
ATOM 2371 C C . THR A 1 292 ? -7.798 15.775 14.821 1.00 39.16 292 THR A C 1
ATOM 2373 O O . THR A 1 292 ? -8.068 16.377 15.858 1.00 39.16 292 THR A O 1
ATOM 2376 N N . LYS A 1 293 ? -8.360 14.601 14.522 1.00 44.47 293 LYS A N 1
ATOM 2377 C CA . LYS A 1 293 ? -9.569 14.055 15.147 1.00 44.47 293 LYS A CA 1
ATOM 2378 C C . LYS A 1 293 ? -9.354 12.744 15.915 1.00 44.47 293 LYS A C 1
ATOM 2380 O O . LYS A 1 293 ? -10.306 12.183 16.450 1.00 44.47 293 LYS A O 1
ATOM 2385 N N . THR A 1 294 ? -8.111 12.279 16.032 1.00 49.16 294 THR A N 1
ATOM 2386 C CA . THR A 1 294 ? -7.734 11.044 16.745 1.00 49.16 294 THR A CA 1
ATOM 2387 C C . THR A 1 294 ? -7.829 11.155 18.270 1.00 49.16 294 THR A C 1
ATOM 2389 O O . THR A 1 294 ? -8.301 10.215 18.906 1.00 49.16 294 THR A O 1
ATOM 2392 N N . LEU A 1 295 ? -7.447 12.297 18.855 1.00 41.88 295 LEU A N 1
ATOM 2393 C CA . LEU A 1 295 ? -7.502 12.534 20.309 1.00 41.88 295 LEU A CA 1
ATOM 2394 C C . LEU A 1 295 ? -8.943 12.646 20.860 1.00 41.88 295 LEU A C 1
ATOM 2396 O O . LEU A 1 295 ? -9.257 11.956 21.828 1.00 41.88 295 LEU A O 1
ATOM 2400 N N . PRO A 1 296 ? -9.874 13.392 20.225 1.00 52.19 296 PRO A N 1
ATOM 2401 C CA . PRO A 1 296 ? -11.275 13.409 20.652 1.00 52.19 296 PRO A CA 1
ATOM 2402 C C . PRO A 1 296 ? -11.936 12.030 20.593 1.00 52.19 296 PRO A C 1
ATOM 2404 O O . PRO A 1 296 ? -12.817 11.737 21.392 1.00 52.19 296 PRO A O 1
ATOM 2407 N N . PHE A 1 297 ? -11.519 11.172 19.657 1.00 52.94 297 PHE A N 1
ATOM 2408 C CA . PHE A 1 297 ? -12.094 9.841 19.508 1.00 52.94 297 PHE A CA 1
ATOM 2409 C C . PHE A 1 297 ? -11.659 8.869 20.602 1.00 52.94 297 PHE A C 1
ATOM 2411 O O . PHE A 1 297 ? -12.500 8.106 21.078 1.00 52.94 297 PHE A O 1
ATOM 2418 N N . SER A 1 298 ? -10.381 8.875 21.007 1.00 54.81 298 SER A N 1
ATOM 2419 C CA . SER A 1 298 ? -9.933 8.019 22.113 1.00 54.81 298 SER A CA 1
ATOM 2420 C C . SER A 1 298 ? -10.663 8.376 23.400 1.00 54.81 298 SER A C 1
ATOM 2422 O O . SER A 1 298 ? -11.132 7.481 24.102 1.00 54.81 298 SER A O 1
ATOM 2424 N N . ASP A 1 299 ? -10.838 9.669 23.663 1.00 49.88 299 ASP A N 1
ATOM 2425 C CA . ASP A 1 299 ? -11.517 10.162 24.861 1.00 49.88 299 ASP A CA 1
ATOM 2426 C C . ASP A 1 299 ? -13.023 9.875 24.802 1.00 49.88 299 ASP A C 1
ATOM 2428 O O . ASP A 1 299 ? -13.610 9.401 25.775 1.00 49.88 299 ASP A O 1
ATOM 2432 N N . PHE A 1 300 ? -13.641 10.064 23.631 1.00 52.78 300 PHE A N 1
ATOM 2433 C CA . PHE A 1 300 ? -15.052 9.766 23.396 1.00 52.78 300 PHE A CA 1
ATOM 2434 C C . PHE A 1 300 ? -15.371 8.274 23.522 1.00 52.78 300 PHE A C 1
ATOM 2436 O O . PHE A 1 300 ? -16.327 7.900 24.201 1.00 52.78 300 PHE A O 1
ATOM 2443 N N . CYS A 1 301 ? -14.558 7.409 22.911 1.00 55.84 301 CYS A N 1
ATOM 2444 C CA . CYS A 1 301 ? -14.722 5.963 23.030 1.00 55.84 301 CYS A CA 1
ATOM 2445 C C . CYS A 1 301 ? -14.505 5.519 24.471 1.00 55.84 301 CYS A C 1
ATOM 2447 O O . CYS A 1 301 ? -15.309 4.755 24.991 1.00 55.84 301 CYS A O 1
ATOM 2449 N N . THR A 1 302 ? -13.483 6.048 25.144 1.00 55.47 302 THR A N 1
ATOM 2450 C CA . THR A 1 302 ? -13.238 5.729 26.553 1.00 55.47 302 THR A CA 1
ATOM 2451 C C . THR A 1 302 ? -14.425 6.119 27.429 1.00 55.47 302 THR A C 1
ATOM 2453 O O . THR A 1 302 ? -14.888 5.299 28.216 1.00 55.47 302 THR A O 1
ATOM 2456 N N . ALA A 1 303 ? -15.011 7.299 27.222 1.00 50.25 303 ALA A N 1
ATOM 2457 C CA . ALA A 1 303 ? -16.204 7.726 27.947 1.00 50.25 303 ALA A CA 1
ATOM 2458 C C . ALA A 1 303 ? -17.444 6.854 27.652 1.00 50.25 303 ALA A C 1
ATOM 2460 O O . ALA A 1 303 ? -18.151 6.464 28.582 1.00 50.25 303 ALA A O 1
ATOM 2461 N N . LYS A 1 304 ? -17.707 6.509 26.381 1.00 53.09 304 LYS A N 1
ATOM 2462 C CA . LYS A 1 304 ? -18.876 5.693 25.990 1.00 53.09 304 LYS A CA 1
ATOM 2463 C C . LYS A 1 304 ? -18.755 4.235 26.446 1.00 53.09 304 LYS A C 1
ATOM 2465 O O . LYS A 1 304 ? -19.731 3.683 26.945 1.00 53.09 304 LYS A O 1
ATOM 2470 N N . PHE A 1 305 ? -17.574 3.625 26.322 1.00 53.69 305 PHE A N 1
ATOM 2471 C CA . PHE A 1 305 ? -17.346 2.232 26.726 1.00 53.69 305 PHE A CA 1
ATOM 2472 C C . PHE A 1 305 ? -17.355 2.055 28.249 1.00 53.69 305 PHE A C 1
ATOM 2474 O O . PHE A 1 305 ? -17.960 1.102 28.736 1.00 53.69 305 PHE A O 1
ATOM 2481 N N . ILE A 1 306 ? -16.799 3.005 29.014 1.00 51.22 306 ILE A N 1
ATOM 2482 C CA . ILE A 1 306 ? -16.907 2.993 30.485 1.00 51.22 306 ILE A CA 1
ATOM 2483 C C . ILE A 1 306 ? -18.377 3.083 30.930 1.00 51.22 306 ILE A C 1
ATOM 2485 O O . ILE A 1 306 ? -18.760 2.466 31.921 1.00 51.22 306 ILE A O 1
ATOM 2489 N N . CYS A 1 307 ? -19.214 3.821 30.193 1.00 46.28 307 CYS A N 1
ATOM 2490 C CA . CYS A 1 307 ? -20.623 4.013 30.536 1.00 46.28 307 CYS A CA 1
ATOM 2491 C C . CYS A 1 307 ? -21.532 2.837 30.113 1.00 46.28 307 CYS A C 1
ATOM 2493 O O . CYS A 1 307 ? -22.538 2.597 30.776 1.00 46.28 307 CYS A O 1
ATOM 2495 N N . GLY A 1 308 ? -21.194 2.102 29.043 1.00 45.28 308 GLY A N 1
ATOM 2496 C CA . GLY A 1 308 ? -22.073 1.085 28.440 1.00 45.28 308 GLY A CA 1
ATOM 2497 C C . GLY A 1 308 ? -21.733 -0.387 28.719 1.00 45.28 308 GLY A C 1
ATOM 2498 O O . GLY A 1 308 ? -22.636 -1.218 28.701 1.00 45.28 308 GLY A O 1
ATOM 2499 N N . THR A 1 309 ? -20.466 -0.731 28.979 1.00 49.22 309 THR A N 1
ATOM 2500 C CA . THR A 1 309 ? -20.003 -2.142 29.025 1.00 49.22 309 THR A CA 1
ATOM 2501 C C . THR A 1 309 ? -19.224 -2.517 30.291 1.00 49.22 309 THR A C 1
ATOM 2503 O O . THR A 1 309 ? -18.716 -3.627 30.399 1.00 49.22 309 THR A O 1
ATOM 2506 N N . GLY A 1 310 ? -19.114 -1.608 31.265 1.00 53.81 310 GLY A N 1
ATOM 2507 C CA . GLY A 1 310 ? -18.216 -1.775 32.412 1.00 53.81 310 GLY A CA 1
ATOM 2508 C C . GLY A 1 310 ? -16.768 -1.378 32.093 1.00 53.81 310 GLY A C 1
ATOM 2509 O O . GLY A 1 310 ? -16.460 -0.898 31.002 1.00 53.81 310 GLY A O 1
ATOM 2510 N N . TRP A 1 311 ? -15.875 -1.516 33.078 1.00 51.31 311 TRP A N 1
ATOM 2511 C CA . TRP A 1 311 ? -14.496 -1.006 33.050 1.00 51.31 311 TRP A CA 1
ATOM 2512 C C . TRP A 1 311 ? -13.581 -1.788 32.086 1.00 51.31 311 TRP A C 1
ATOM 2514 O O . TRP A 1 311 ? -12.691 -2.519 32.514 1.00 51.31 311 TRP A O 1
ATOM 2524 N N . ILE A 1 312 ? -13.770 -1.627 30.775 1.00 55.44 312 ILE A N 1
ATOM 2525 C CA . ILE A 1 312 ? -12.834 -2.124 29.759 1.00 55.44 312 ILE A CA 1
ATOM 2526 C C . ILE A 1 312 ? -11.670 -1.138 29.655 1.00 55.44 312 ILE A C 1
ATOM 2528 O O . ILE A 1 312 ? -11.857 0.050 29.381 1.00 55.44 312 ILE A O 1
ATOM 2532 N N . ARG A 1 313 ? -10.439 -1.623 29.847 1.00 53.94 313 ARG A N 1
ATOM 2533 C CA . ARG A 1 313 ? -9.246 -0.788 29.651 1.00 53.94 313 ARG A CA 1
ATOM 2534 C C . ARG A 1 313 ? -8.933 -0.682 28.163 1.00 53.94 313 ARG A C 1
ATOM 2536 O O . ARG A 1 313 ? -8.706 -1.696 27.504 1.00 53.94 313 ARG A O 1
ATOM 2543 N N . LEU A 1 314 ? -8.892 0.549 27.661 1.00 59.47 314 LEU A N 1
ATOM 2544 C CA . LEU A 1 314 ? -8.685 0.852 26.248 1.00 59.47 314 LEU A CA 1
ATOM 2545 C C . LEU A 1 314 ? -7.245 1.285 25.974 1.00 59.47 314 LEU A C 1
ATOM 2547 O O . LEU A 1 314 ? -6.741 2.239 26.565 1.00 59.47 314 LEU A O 1
ATOM 2551 N N . GLY A 1 315 ? -6.591 0.591 25.049 1.00 57.53 315 GLY A N 1
ATOM 2552 C CA . GLY A 1 315 ? -5.325 0.995 24.452 1.00 57.53 315 GLY A CA 1
ATOM 2553 C C . GLY A 1 315 ? -5.549 1.447 23.014 1.00 57.53 315 GLY A C 1
ATOM 2554 O O . GLY A 1 315 ? -6.103 0.697 22.213 1.00 57.53 315 GLY A O 1
ATOM 2555 N N . PHE A 1 316 ? -5.099 2.652 22.665 1.00 57.75 316 PHE A N 1
ATOM 2556 C CA . PHE A 1 316 ? -5.118 3.140 21.285 1.00 57.75 316 PHE A CA 1
ATOM 2557 C C . PHE A 1 316 ? -3.693 3.247 20.736 1.00 57.75 316 PHE A C 1
ATOM 2559 O O . PHE A 1 316 ? -2.784 3.787 21.373 1.00 57.75 316 PHE A O 1
ATOM 2566 N N . HIS A 1 317 ? -3.493 2.730 19.530 1.00 61.00 317 HIS A N 1
ATOM 2567 C CA . HIS A 1 317 ? -2.272 2.885 18.754 1.00 61.00 317 HIS A CA 1
ATOM 2568 C C . HIS A 1 317 ? -2.626 3.513 17.407 1.00 61.00 317 HIS A C 1
ATOM 2570 O O . HIS A 1 317 ? -3.364 2.916 16.622 1.00 61.00 317 HIS A O 1
ATOM 2576 N N . PHE A 1 318 ? -2.083 4.703 17.140 1.00 53.91 318 PHE A N 1
ATOM 2577 C CA . PHE A 1 318 ? -2.302 5.445 15.899 1.00 53.91 318 PHE A CA 1
ATOM 2578 C C . PHE A 1 318 ? -1.030 5.474 15.046 1.00 53.91 318 PHE A C 1
ATOM 2580 O O . PHE A 1 318 ? 0.082 5.567 15.570 1.00 53.91 318 PHE A O 1
ATOM 2587 N N . LEU A 1 319 ? -1.181 5.404 13.719 1.00 46.25 319 LEU A N 1
ATOM 2588 C CA . LEU A 1 319 ? -0.044 5.508 12.793 1.00 46.25 319 LEU A CA 1
ATOM 2589 C C . LEU A 1 319 ? 0.510 6.944 12.717 1.00 46.25 319 LEU A C 1
ATOM 2591 O O . LEU A 1 319 ? 1.712 7.132 12.531 1.00 46.25 319 LEU A O 1
ATOM 2595 N N . SER A 1 320 ? -0.355 7.955 12.855 1.00 43.03 320 SER A N 1
ATOM 2596 C CA . SER A 1 320 ? 0.017 9.374 12.774 1.00 43.03 320 SER A CA 1
ATOM 2597 C C . SER A 1 320 ? 0.714 9.892 14.030 1.00 43.03 320 SER A C 1
ATOM 2599 O O . SER A 1 320 ? 1.537 10.802 13.932 1.00 43.03 320 SER A O 1
ATOM 2601 N N . GLU A 1 321 ? 0.433 9.304 15.193 1.00 40.72 321 GLU A N 1
ATOM 2602 C CA . GLU A 1 321 ? 0.954 9.757 16.477 1.00 40.72 321 GLU A CA 1
ATOM 2603 C C . GLU A 1 321 ? 1.264 8.562 17.378 1.00 40.72 321 GLU A C 1
ATOM 2605 O O . GLU A 1 321 ? 0.391 7.789 17.770 1.00 40.72 321 GLU A O 1
ATOM 2610 N N . VAL A 1 322 ? 2.537 8.427 17.750 1.00 33.22 322 VAL A N 1
ATOM 2611 C CA . VAL A 1 322 ? 2.934 7.576 18.871 1.00 33.22 322 VAL A CA 1
ATOM 2612 C C . VAL A 1 322 ? 2.583 8.349 20.142 1.00 33.22 322 VAL A C 1
ATOM 2614 O O . VAL A 1 322 ? 3.453 8.964 20.753 1.00 33.22 322 VAL A O 1
ATOM 2617 N N . THR A 1 323 ? 1.305 8.383 20.518 1.00 30.17 323 THR A N 1
ATOM 2618 C CA . THR A 1 323 ? 0.917 8.877 21.841 1.00 30.17 323 THR A CA 1
ATOM 2619 C C . THR A 1 323 ? 1.288 7.838 22.911 1.00 30.17 323 THR A C 1
ATOM 2621 O O . THR A 1 323 ? 1.415 6.636 22.609 1.00 30.17 323 THR A O 1
ATOM 2624 N N . PRO A 1 324 ? 1.558 8.274 24.155 1.00 26.38 324 PRO A N 1
ATOM 2625 C CA . PRO A 1 324 ? 1.769 7.365 25.272 1.00 26.38 324 PRO A CA 1
ATOM 2626 C C . PRO A 1 324 ? 0.522 6.503 25.475 1.00 26.38 324 PRO A C 1
ATOM 2628 O O . PRO A 1 324 ? -0.604 6.978 25.358 1.00 26.38 324 PRO A O 1
ATOM 2631 N N . THR A 1 325 ? 0.724 5.226 25.782 1.00 29.17 325 THR A N 1
ATOM 2632 C CA . THR A 1 325 ? -0.338 4.340 26.260 1.00 29.17 325 THR A CA 1
ATOM 2633 C C . THR A 1 325 ? -0.936 4.922 27.534 1.00 29.17 325 THR A C 1
ATOM 2635 O O . THR A 1 325 ? -0.255 4.962 28.559 1.00 29.17 325 THR A O 1
ATOM 2638 N N . TRP A 1 326 ? -2.192 5.358 27.486 1.00 29.98 326 TRP A N 1
ATOM 2639 C CA . TRP A 1 326 ? -2.918 5.748 28.687 1.00 29.98 326 TRP A CA 1
ATOM 2640 C C . TRP A 1 326 ? -3.309 4.490 29.462 1.00 29.98 326 TRP A C 1
ATOM 2642 O O . TRP A 1 326 ? -4.022 3.615 28.975 1.00 29.98 326 TRP A O 1
ATOM 2652 N N . SER A 1 327 ? -2.784 4.375 30.676 1.00 24.39 327 SER A N 1
ATOM 2653 C CA . SER A 1 327 ? -3.195 3.385 31.660 1.00 24.39 327 SER A CA 1
ATOM 2654 C C . SER A 1 327 ? -4.123 4.060 32.659 1.00 24.39 327 SER A C 1
ATOM 2656 O O . SER A 1 327 ? -3.650 4.821 33.499 1.00 24.39 327 SER A O 1
ATOM 2658 N N . VAL A 1 328 ? -5.425 3.786 32.595 1.00 26.42 328 VAL A N 1
ATOM 2659 C CA . VAL A 1 328 ? -6.306 4.087 33.730 1.00 26.42 328 VAL A CA 1
ATOM 2660 C C . VAL A 1 328 ? -6.020 3.027 34.795 1.00 26.42 328 VAL A C 1
ATOM 2662 O O . VAL A 1 328 ? -6.302 1.846 34.597 1.00 26.42 328 VAL A O 1
ATOM 2665 N N . THR A 1 329 ? -5.345 3.433 35.869 1.00 23.28 329 THR A N 1
ATOM 2666 C CA . THR A 1 329 ? -5.133 2.625 37.077 1.00 23.28 329 THR A CA 1
ATOM 2667 C C . THR A 1 329 ? -6.386 2.641 37.944 1.00 23.28 329 THR A C 1
ATOM 2669 O O . THR A 1 329 ? -6.998 3.693 38.132 1.00 23.28 329 THR A O 1
ATOM 2672 N N . GLU A 1 330 ? -6.740 1.466 38.466 1.00 26.02 330 GLU A N 1
ATOM 2673 C CA . GLU A 1 330 ? -7.839 1.232 39.403 1.00 26.02 330 GLU A CA 1
ATOM 2674 C C . GLU A 1 330 ? -7.857 2.269 40.531 1.00 26.02 330 GLU A C 1
ATOM 2676 O O . GLU A 1 330 ? -6.874 2.443 41.249 1.00 26.02 330 GLU A O 1
ATOM 2681 N N . THR A 1 331 ? -8.998 2.925 40.731 1.00 22.94 331 THR A N 1
ATOM 2682 C CA . THR A 1 331 ? -9.316 3.562 42.011 1.00 22.94 331 THR A CA 1
ATOM 2683 C C . THR A 1 331 ? -10.729 3.151 42.417 1.00 22.94 331 THR A C 1
ATOM 2685 O O . THR A 1 331 ? -11.684 3.312 41.661 1.00 22.94 331 THR A O 1
ATOM 2688 N N . SER A 1 332 ? -10.837 2.522 43.591 1.00 23.78 332 SER A N 1
ATOM 2689 C CA . SER A 1 332 ? -12.072 1.958 44.142 1.00 23.78 332 SER A CA 1
ATOM 2690 C C . SER A 1 332 ? -13.126 3.036 44.447 1.00 23.78 332 SER A C 1
ATOM 2692 O O . SER A 1 332 ? -12.770 4.192 44.700 1.00 23.78 332 SER A O 1
ATOM 2694 N N . PRO A 1 333 ? -14.421 2.677 44.514 1.00 27.70 333 PRO A N 1
ATOM 2695 C CA . PRO A 1 333 ? -15.514 3.635 44.586 1.00 27.70 333 PRO A CA 1
ATOM 2696 C C . PRO A 1 333 ? -15.727 4.124 46.023 1.00 27.70 333 PRO A C 1
ATOM 2698 O O . PRO A 1 333 ? -16.544 3.589 46.764 1.00 27.70 333 PRO A O 1
ATOM 2701 N N . SER A 1 334 ? -15.014 5.171 46.429 1.00 27.50 334 SER A N 1
ATOM 2702 C CA . SER A 1 334 ? -15.414 5.958 47.601 1.00 27.50 334 SER A CA 1
ATOM 2703 C C . SER A 1 334 ? -14.855 7.377 47.538 1.00 27.50 334 SER A C 1
ATOM 2705 O O . SER A 1 334 ? -13.896 7.722 48.221 1.00 27.50 334 SER A O 1
ATOM 2707 N N . SER A 1 335 ? -15.429 8.214 46.680 1.00 23.14 335 SER A N 1
ATOM 2708 C CA . SER A 1 335 ? -15.744 9.613 47.002 1.00 23.14 335 SER A CA 1
ATOM 2709 C C . SER A 1 335 ? -16.269 10.324 45.762 1.00 23.14 335 SER A C 1
ATOM 2711 O O . SER A 1 335 ? -15.628 10.381 44.717 1.00 23.14 335 SER A O 1
ATOM 2713 N N . THR A 1 336 ? -17.457 10.894 45.900 1.00 31.94 336 THR A N 1
ATOM 2714 C CA . THR A 1 336 ? -18.004 11.916 45.015 1.00 31.94 336 THR A CA 1
ATOM 2715 C C . THR A 1 336 ? -16.963 13.025 44.847 1.00 31.94 336 THR A C 1
ATOM 2717 O O . THR A 1 336 ? -16.613 13.675 45.833 1.00 31.94 336 THR A O 1
ATOM 2720 N N . ARG A 1 337 ? -16.454 13.265 43.631 1.00 23.86 337 ARG A N 1
ATOM 2721 C CA . ARG A 1 337 ? -15.697 14.489 43.339 1.00 23.86 337 ARG A CA 1
ATOM 2722 C C . ARG A 1 337 ? -16.096 15.116 42.012 1.00 23.86 337 ARG A C 1
ATOM 2724 O O . ARG A 1 337 ? -16.051 14.514 40.947 1.00 23.86 337 ARG A O 1
ATOM 2731 N N . THR A 1 338 ? -16.486 16.368 42.172 1.00 23.59 338 THR A N 1
ATOM 2732 C CA . THR A 1 338 ? -16.782 17.424 41.219 1.00 23.59 338 THR A CA 1
ATOM 2733 C C . THR A 1 338 ? -15.698 17.543 40.147 1.00 23.59 338 THR A C 1
ATOM 2735 O O . THR A 1 338 ? -14.510 17.592 40.463 1.00 23.59 338 THR A O 1
ATOM 2738 N N . PHE A 1 339 ? -16.111 17.643 38.882 1.00 22.34 339 PHE A N 1
ATOM 2739 C CA . PHE A 1 339 ? -15.243 18.035 37.773 1.00 22.34 339 PHE A CA 1
ATOM 2740 C C . PHE A 1 339 ? -14.738 19.469 38.002 1.00 22.34 339 PHE A C 1
ATOM 2742 O O . PHE A 1 339 ? -15.512 20.421 37.922 1.00 22.34 339 PHE A O 1
ATOM 2749 N N . GLN A 1 340 ? -13.441 19.634 38.267 1.00 21.69 340 GLN A N 1
ATOM 2750 C CA . GLN A 1 340 ? -12.740 20.908 38.103 1.00 21.69 340 GLN A CA 1
ATOM 2751 C C . GLN A 1 340 ? -11.769 20.776 36.927 1.00 21.69 340 GLN A C 1
ATOM 2753 O O . GLN A 1 340 ? -10.712 20.158 37.036 1.00 21.69 340 GLN A O 1
ATOM 2758 N N . GLN A 1 341 ? -12.148 21.355 35.787 1.00 25.77 341 GLN A N 1
ATOM 2759 C CA . GLN A 1 341 ? -11.233 21.648 34.687 1.00 25.77 341 GLN A CA 1
ATOM 2760 C C . GLN A 1 341 ? -10.384 22.863 35.072 1.00 25.77 341 GLN A C 1
ATOM 2762 O O . GLN A 1 341 ? -10.894 23.979 35.125 1.00 25.77 341 GLN A O 1
ATOM 2767 N N . ASN A 1 342 ? -9.084 22.668 35.292 1.00 21.97 342 ASN A N 1
ATOM 2768 C CA . ASN A 1 342 ? -8.126 23.770 35.274 1.00 21.97 342 ASN A CA 1
ATOM 2769 C C . ASN A 1 342 ? -7.586 23.917 33.849 1.00 21.97 342 ASN A C 1
ATOM 2771 O O . ASN A 1 342 ? -6.649 23.230 33.449 1.00 21.97 342 ASN A O 1
ATOM 2775 N N . PHE A 1 343 ? -8.198 24.815 33.077 1.00 24.39 343 PHE A N 1
ATOM 2776 C CA . PHE A 1 343 ? -7.617 25.331 31.841 1.00 24.39 343 PHE A CA 1
ATOM 2777 C C . PHE A 1 343 ? -6.549 26.374 32.191 1.00 24.39 343 PHE A C 1
ATOM 2779 O O . PHE A 1 343 ? -6.857 27.415 32.768 1.00 24.39 343 PHE A O 1
ATOM 2786 N N . HIS A 1 344 ? -5.297 26.129 31.805 1.00 22.61 344 HIS A N 1
ATOM 2787 C CA . HIS A 1 344 ? -4.326 27.205 31.617 1.00 22.61 344 HIS A CA 1
ATOM 2788 C C . HIS A 1 344 ? -4.430 27.670 30.162 1.00 22.61 344 HIS A C 1
ATOM 2790 O O . HIS A 1 344 ? -3.878 27.061 29.250 1.00 22.61 344 HIS A O 1
ATOM 2796 N N . LEU A 1 345 ? -5.231 28.716 29.956 1.00 25.14 345 LEU A N 1
ATOM 2797 C CA . LEU A 1 345 ? -5.374 29.436 28.695 1.00 25.14 345 LEU A CA 1
ATOM 2798 C C . LEU A 1 345 ? -4.266 30.495 28.608 1.00 25.14 345 LEU A C 1
ATOM 2800 O O . LEU A 1 345 ? -4.351 31.535 29.257 1.00 25.14 345 LEU A O 1
ATOM 2804 N N . SER A 1 346 ? -3.240 30.254 27.793 1.00 24.06 346 SER A N 1
ATOM 2805 C CA . SER A 1 346 ? -2.450 31.331 27.189 1.00 24.06 346 SER A CA 1
ATOM 2806 C C . SER A 1 346 ? -3.195 31.820 25.946 1.00 24.06 346 SER A C 1
ATOM 2808 O O . SER A 1 346 ? -3.639 31.034 25.112 1.00 24.06 346 SER A O 1
ATOM 2810 N N . GLY A 1 347 ? -3.429 33.130 25.906 1.00 23.80 347 GLY A N 1
ATOM 2811 C CA . GLY A 1 347 ? -4.513 33.749 25.159 1.00 23.80 347 GLY A CA 1
ATOM 2812 C C . GLY A 1 347 ? -4.357 33.805 23.642 1.00 23.80 347 GLY A C 1
ATOM 2813 O O . GLY A 1 347 ? -3.269 33.969 23.103 1.00 23.80 347 GLY A O 1
ATOM 2814 N N . MET A 1 348 ? -5.510 33.808 22.981 1.00 23.95 348 MET A N 1
ATOM 2815 C CA . MET A 1 348 ? -5.739 34.525 21.733 1.00 23.95 348 MET A CA 1
ATOM 2816 C C . MET A 1 348 ? -7.133 35.151 21.818 1.00 23.95 348 MET A C 1
ATOM 2818 O O . MET A 1 348 ? -8.142 34.456 21.917 1.00 23.95 348 MET A O 1
ATOM 2822 N N . GLN A 1 349 ? -7.167 36.482 21.863 1.00 23.44 349 GLN A N 1
ATOM 2823 C CA . GLN A 1 349 ? -8.386 37.281 21.788 1.00 23.44 349 GLN A CA 1
ATOM 2824 C C . GLN A 1 349 ? -8.982 37.172 20.381 1.00 23.44 349 GLN A C 1
ATOM 2826 O O . GLN A 1 349 ? -8.281 37.366 19.392 1.00 23.44 349 GLN A O 1
ATOM 2831 N N . SER A 1 350 ? -10.287 36.928 20.300 1.00 26.06 350 SER A N 1
ATOM 2832 C CA . SER A 1 350 ? -11.084 37.153 19.095 1.00 26.06 350 SER A CA 1
ATOM 2833 C C . SER A 1 350 ? -12.443 37.698 19.517 1.00 26.06 350 SER A C 1
ATOM 2835 O O . SER A 1 350 ? -13.270 36.990 20.088 1.00 26.06 350 SER A O 1
ATOM 2837 N N . SER A 1 351 ? -12.634 38.986 19.263 1.00 22.81 351 SER A N 1
ATOM 2838 C CA . SER A 1 351 ? -13.874 39.736 19.414 1.00 22.81 351 SER A CA 1
ATOM 2839 C C . SER A 1 351 ? -14.903 39.336 18.355 1.00 22.81 351 SER A C 1
ATOM 2841 O O . SER A 1 351 ? -14.627 39.477 17.166 1.00 22.81 351 SER A O 1
ATOM 2843 N N . ALA A 1 352 ? -16.106 38.938 18.769 1.00 25.72 352 ALA A N 1
ATOM 2844 C CA . ALA A 1 352 ? -17.312 39.046 17.947 1.00 25.72 352 ALA A CA 1
ATOM 2845 C C . ALA A 1 352 ? -18.556 39.104 18.853 1.00 25.72 352 ALA A C 1
ATOM 2847 O O . ALA A 1 352 ? -18.766 38.223 19.686 1.00 25.72 352 ALA A O 1
ATOM 2848 N N . GLN A 1 353 ? -19.342 40.177 18.725 1.00 23.31 353 GLN A N 1
ATOM 2849 C CA . GLN A 1 353 ? -20.623 40.377 19.409 1.00 23.31 353 GLN A CA 1
ATOM 2850 C C . GLN A 1 353 ? -21.743 39.528 18.771 1.00 23.31 353 GLN A C 1
ATOM 2852 O O . GLN A 1 353 ? -21.653 39.220 17.582 1.00 23.31 353 GLN A O 1
ATOM 2857 N N . PRO A 1 354 ? -22.814 39.180 19.514 1.00 26.83 354 PRO A N 1
ATOM 2858 C CA . PRO A 1 354 ? -23.943 38.427 18.982 1.00 26.83 354 PRO A CA 1
ATOM 2859 C C . PRO A 1 354 ? -25.093 39.353 18.554 1.00 26.83 354 PRO A C 1
ATOM 2861 O O . PRO A 1 354 ? -25.637 40.090 19.376 1.00 26.83 354 PRO A O 1
ATOM 2864 N N . GLU A 1 355 ? -25.530 39.256 17.298 1.00 25.39 355 GLU A N 1
ATOM 2865 C CA . GLU A 1 355 ? -26.858 39.720 16.879 1.00 25.39 355 GLU A CA 1
ATOM 2866 C C . GLU A 1 355 ? -27.793 38.519 16.705 1.00 25.39 355 GLU A C 1
ATOM 2868 O O . GLU A 1 355 ? -27.505 37.565 15.981 1.00 25.39 355 GLU A O 1
ATOM 2873 N N . GLY A 1 356 ? -28.911 38.554 17.431 1.00 24.33 356 GLY A N 1
ATOM 2874 C CA . GLY A 1 356 ? -29.969 37.557 17.362 1.00 24.33 356 GLY A CA 1
ATOM 2875 C C . GLY A 1 356 ? -30.910 37.815 16.191 1.00 24.33 356 GLY A C 1
ATOM 2876 O O . GLY A 1 356 ? -31.312 38.951 15.953 1.00 24.33 356 GLY A O 1
ATOM 2877 N N . LEU A 1 357 ? -31.337 36.747 15.515 1.00 25.73 357 LEU A N 1
ATOM 2878 C CA . LEU A 1 357 ? -32.417 36.810 14.535 1.00 25.73 357 LEU A CA 1
ATOM 2879 C C . LEU A 1 357 ? -33.612 35.971 14.998 1.00 25.73 357 LEU A C 1
ATOM 2881 O O . LEU A 1 357 ? -33.515 34.767 15.240 1.00 25.73 357 LEU A O 1
ATOM 2885 N N . LYS A 1 358 ? -34.742 36.665 15.154 1.00 27.00 358 LYS A N 1
ATOM 2886 C CA . LYS A 1 358 ? -36.061 36.132 15.491 1.00 27.00 358 LYS A CA 1
ATOM 2887 C C . LYS A 1 358 ? -36.637 35.320 14.325 1.00 27.00 358 LYS A C 1
ATOM 2889 O O . LYS A 1 358 ? -36.427 35.638 13.161 1.00 27.00 358 LYS A O 1
ATOM 2894 N N . ARG A 1 359 ? -37.409 34.293 14.689 1.00 27.84 359 ARG A N 1
ATOM 2895 C CA . ARG A 1 359 ? -38.367 33.582 13.831 1.00 27.84 359 ARG A CA 1
ATOM 2896 C C . ARG A 1 359 ? -39.420 34.550 13.297 1.00 27.84 359 ARG A C 1
ATOM 2898 O O . ARG A 1 359 ? -40.003 35.254 14.110 1.00 27.84 359 ARG A O 1
ATOM 2905 N N . ASP A 1 360 ? -39.774 34.406 12.024 1.00 26.17 360 ASP A N 1
ATOM 2906 C CA . ASP A 1 360 ? -41.116 34.722 11.537 1.00 26.17 360 ASP A CA 1
ATOM 2907 C C . ASP A 1 360 ? -41.622 33.642 10.574 1.00 26.17 360 ASP A C 1
ATOM 2909 O O . ASP A 1 360 ? -40.880 33.083 9.766 1.00 26.17 360 ASP A O 1
ATOM 2913 N N . ARG A 1 361 ? -42.906 33.312 10.742 1.00 29.41 361 ARG A N 1
ATOM 2914 C CA . ARG A 1 361 ? -43.713 32.444 9.879 1.00 29.41 361 ARG A CA 1
ATOM 2915 C C . ARG A 1 361 ? -44.471 33.333 8.891 1.00 29.41 361 ARG A C 1
ATOM 2917 O O . ARG A 1 361 ? -45.084 34.284 9.347 1.00 29.41 361 ARG A O 1
ATOM 2924 N N . HIS A 1 362 ? -44.539 32.945 7.618 1.00 25.78 362 HIS A N 1
ATOM 2925 C CA . HIS A 1 362 ? -45.668 33.159 6.687 1.00 25.78 362 HIS A CA 1
ATOM 2926 C C . HIS A 1 362 ? -45.403 32.264 5.454 1.00 25.78 362 HIS A C 1
ATOM 2928 O O . HIS A 1 362 ? -44.292 32.279 4.944 1.00 25.78 362 HIS A O 1
ATOM 2934 N N . THR A 1 363 ? -46.180 31.215 5.151 1.00 28.53 363 THR A N 1
ATOM 29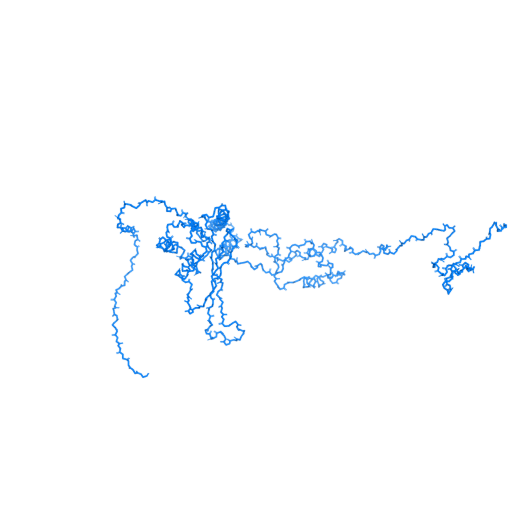35 C CA . THR A 1 363 ? -47.489 31.131 4.453 1.00 28.53 363 THR A CA 1
ATOM 2936 C C . THR A 1 363 ? -47.479 31.609 2.990 1.00 28.53 363 THR A C 1
ATOM 2938 O O . THR A 1 363 ? -47.236 32.786 2.748 1.00 28.53 363 THR A O 1
ATOM 2941 N N . THR A 1 364 ? -47.917 30.706 2.085 1.00 30.70 364 THR A N 1
ATOM 2942 C CA . THR A 1 364 ? -48.325 30.878 0.657 1.00 30.70 364 THR A CA 1
ATOM 2943 C C . THR A 1 364 ? -47.199 31.229 -0.331 1.00 30.70 364 THR A C 1
ATOM 2945 O O . THR A 1 364 ? -46.390 32.096 -0.038 1.00 30.70 364 THR A O 1
ATOM 2948 N N . LEU A 1 365 ? -47.044 30.604 -1.505 1.00 33.09 365 LEU A N 1
ATOM 2949 C CA . LEU A 1 365 ? -47.912 29.818 -2.402 1.00 33.09 365 LEU A CA 1
ATOM 2950 C C . LEU A 1 365 ? -47.226 28.521 -2.858 1.00 33.09 365 LEU A C 1
ATOM 2952 O O . LEU A 1 365 ? -45.976 28.520 -2.922 1.00 33.09 365 LEU A O 1
#

Solvent-accessible surface area (backbone atoms only — not comparable to full-atom values): 22914 Å² total; per-residue (Å²): 132,81,82,90,74,85,85,85,48,69,49,78,46,72,56,94,94,40,79,42,83,42,79,50,56,70,69,57,53,24,63,76,71,73,46,72,101,77,62,100,75,83,67,80,80,80,88,61,80,94,71,62,92,86,65,75,82,63,73,54,70,65,59,51,46,54,52,52,53,57,62,64,67,58,86,53,45,64,57,84,76,48,89,66,80,54,89,40,34,26,32,60,66,90,53,48,73,68,56,56,48,49,55,48,39,72,75,35,77,90,59,96,71,54,70,65,61,53,51,48,49,47,68,73,76,45,61,66,45,67,30,77,80,94,62,86,74,56,68,69,59,53,53,43,50,53,52,43,53,52,38,51,58,48,38,74,77,44,76,81,47,66,64,53,54,49,51,37,52,51,46,51,51,51,50,51,51,53,51,52,49,43,51,49,41,52,52,50,51,50,52,39,28,54,46,16,59,75,34,77,40,32,45,20,37,32,48,43,68,56,82,78,41,58,42,82,84,66,92,55,75,68,54,78,78,45,91,63,48,47,36,44,42,39,38,40,40,34,48,47,84,68,45,76,47,78,50,75,50,37,64,89,79,46,78,78,46,71,66,50,54,50,49,53,52,48,52,49,41,58,72,78,43,72,86,55,57,48,31,39,37,40,44,34,73,61,63,78,92,41,88,90,51,60,67,65,46,56,55,49,49,51,54,51,42,48,73,72,73,44,85,56,48,64,38,71,45,39,53,88,47,90,65,79,75,67,75,90,73,92,75,81,98,80,73,96,74,81,90,77,84,84,79,86,78,83,85,79,92,76,92,78,85,88,83,87,81,82,90,84,89,81,86,90,134

Radius of gyration: 39.93 Å; Cα contacts (8 Å, |Δi|>4): 349; chains: 1; bounding box: 88×113×99 Å

Sequence (365 aa):
MPHESSYDYSVYVTRNETAMKVTICVKALCSIFGVTEKDPNCFPPKDQRGRHQNHPHQLNPEQRQMICDHIKSFKGRESHYCRNKSRRLYLPNTLNISKMFSLFTESNPNMGVSYDSFRTIFNGCFNISFGYPRADTCSRCDELIAKISHCDSKLEITPSDAETFKEKTTLQTEKELHQRKAEMFYVRKRAARERAKADKSTLAVAFDFQQELHVPNLTTNDVFYCRQLSVHSFNIHEFGGDNVYIYTYDETTGKRGFDDVASMLHHFIQTYYPDDVKHLESCTVTLAGDKTKTLPFSDFCTAKFICGTGWIRLGFHFLSEVTPTWSVTETSPSSTRTFQQNFHLSGMQSSAQPEGLKRDRHTTL

Secondary structure (DSSP, 8-state):
--------EEEEEEETTEEEEEEE-HHHHHHHHT--S--TT-PPPPP-TT--TT---S--HHHHHHHHHHHHHS--EE-SS-SS----EEE-TT--HHHHHHHHHHH-TT----HHHHHHHHHHH--EEES---PPPPHHHHHHHHHHHHHHHHHHH-TT-HHHHHHHHHHHHHHHHHHHHHHHHHHHHHHHHHHHHH-TTEEEEEEEEPPPEEES---SGGGGGS-PEEEEEEEEEETTT--EEEEEEETTT--SSHHHHHHHHHHHHHHH-TTT-SEEEEEES-STT-GGGHHHHHHHHHHHHHHHSS-PEEEEEESS------------S-------------------PPPP---------

Organism: NCBI:txid231223

Foldseek 3Di:
DPPPDDDWDWDWDDDPNDTDIDTDDPVVVCVVVVHDPDDPPPDDDDDCPPVDPPDCVPDDPVLLVLLVVLVVVADFDFQPPDPPRDPETEHELVDDLVNSVVVSCVVPVPDPDDSVNSVCSPVPVHRYDYDHPPDDDDPLLVVLVVLLVVLVVVCVVVVPPPPSVVVNVVSVVVNVVLVVLLVVLVVVLVVLLVVVQVAQQEWEKEKDKDDWDFPPPDPDPVVVVDDTKTKIWIWIQTSNVRDIDIDIDTPVVDDQDLVVVLVVVVCVCCVPPQDRYQEYEYRYADRPPDPVCPVVSVVVSCVVCCVPRNRRQYFYRYSRDPDDTDDPDDDDDDDDDDDDDDDPDPDDDDDDDDDDDDDDDDDDD

pLDDT: mean 72.05, std 22.15, range [21.69, 95.19]

Nearest PDB structures (foldseek):
  8xih-assembly1_B  TM=2.762E-01  e=1.029E-02  Mucilaginibacter paludis DSM 18603
  6v92-assembly1_L  TM=1.724E-01  e=2.237E+00  Saccharomyces cerevisiae S288C

Mean predicted aligned error: 18.69 Å